Protein AF-A0A9P4TE11-F1 (afdb_monomer_lite)

Radius of gyration: 23.23 Å; chains: 1; bounding box: 51×48×77 Å

Sequence (242 aa):
MRLFRANPGGTRRDRLGRAYTAWAYYNWETLVGFSFMFAPLLSDPPEWPLPDATTEPECMYYYHLILTLFKPLLDIPTEKIPSPHQIVTDATRYLQTLVRIYYLRHGYEAMDLFIVIPLMLLASDCVDALDAANSQTPSDQLESLRSTLILVTMGLVTQRKNHYLANALFHVIRGRMRPADVALFRTAGNIDANVLNGKPDMAVAVRSHWPVSIVKKEEKEKQVLKNLVDSYAHLSIENGNS

Secondary structure (DSSP, 8-state):
-GGGS----S-HHHHHHHHHHHHHHHHHHHHHHHHTT---S--S--SSPPP-TTT----HHHHHHHHHHHGGGTTS----SS-HHHHHHHHHHHHHHHHHHHHHHH-SSS--TTTHHHHHHHHHHHHHHHHS--TTS-HHHHHHHHHHHHHHHHHHHHHTTT-HHHHHHHHHHHHHS-HHHHHHHHHHHT--HHHHHPPP--------SS------GGGGGGGSHHHHHHHHHHHTSSS---

Structure (mmCIF, N/CA/C/O backbone):
data_AF-A0A9P4TE11-F1
#
_entry.id   AF-A0A9P4TE11-F1
#
loop_
_atom_site.group_PDB
_atom_site.id
_atom_site.type_symbol
_atom_site.label_atom_id
_atom_site.label_alt_id
_atom_site.label_comp_id
_atom_site.label_asym_id
_atom_site.label_entity_id
_atom_site.label_seq_id
_atom_site.pdbx_PDB_ins_code
_atom_site.Cartn_x
_atom_site.Cartn_y
_atom_site.Cartn_z
_atom_site.occupancy
_atom_site.B_iso_or_equiv
_atom_site.auth_seq_id
_atom_site.auth_comp_id
_atom_site.auth_asym_id
_atom_site.auth_atom_id
_atom_site.pdbx_PDB_model_num
ATOM 1 N N . MET A 1 1 ? 21.797 0.970 -25.205 1.00 57.59 1 MET A N 1
ATOM 2 C CA . MET A 1 1 ? 20.659 1.908 -25.030 1.00 57.59 1 MET A CA 1
ATOM 3 C C . MET A 1 1 ? 21.156 3.149 -24.275 1.00 57.59 1 MET A C 1
ATOM 5 O O . MET A 1 1 ? 21.785 2.967 -23.244 1.00 57.59 1 MET A O 1
ATOM 9 N N . ARG A 1 2 ? 20.961 4.392 -24.761 1.00 76.06 2 ARG A N 1
ATOM 10 C CA . ARG A 1 2 ? 21.537 5.614 -24.125 1.00 76.06 2 ARG A CA 1
ATOM 11 C C . ARG A 1 2 ? 21.077 5.853 -22.677 1.00 76.06 2 ARG A C 1
ATOM 13 O O . ARG A 1 2 ? 21.789 6.508 -21.932 1.00 76.06 2 ARG A O 1
ATOM 20 N N . LEU A 1 3 ? 19.920 5.313 -22.294 1.00 81.75 3 LEU A N 1
ATOM 21 C CA . LEU A 1 3 ? 19.357 5.430 -20.947 1.00 81.75 3 LEU A CA 1
ATOM 22 C C . LEU A 1 3 ? 20.213 4.733 -19.872 1.00 81.75 3 LEU A C 1
ATOM 24 O O . LEU A 1 3 ? 20.287 5.226 -18.755 1.00 81.75 3 LEU A O 1
ATOM 28 N N . PHE A 1 4 ? 20.879 3.627 -20.218 1.00 84.38 4 PHE A N 1
ATOM 29 C CA . PHE A 1 4 ? 21.642 2.795 -19.275 1.00 84.38 4 PHE A CA 1
ATOM 30 C C . PHE A 1 4 ? 23.053 3.323 -19.015 1.00 84.38 4 PHE A C 1
ATOM 32 O O . PHE A 1 4 ? 23.704 2.864 -18.086 1.00 84.38 4 PHE A O 1
ATOM 39 N N . ARG A 1 5 ? 23.510 4.292 -19.815 1.00 84.69 5 ARG A N 1
ATOM 40 C CA . ARG A 1 5 ? 24.817 4.922 -19.642 1.00 84.69 5 ARG A CA 1
ATOM 41 C C . ARG A 1 5 ? 24.705 6.130 -18.730 1.00 84.69 5 ARG A C 1
ATOM 43 O O . ARG A 1 5 ? 23.835 6.982 -18.947 1.00 84.69 5 ARG A O 1
ATOM 50 N N . ALA A 1 6 ? 25.595 6.221 -17.749 1.00 77.88 6 ALA A N 1
ATOM 51 C CA . ALA A 1 6 ? 25.642 7.373 -16.862 1.00 77.88 6 ALA A CA 1
ATOM 52 C C . ALA A 1 6 ? 26.029 8.623 -17.667 1.00 77.88 6 ALA A C 1
ATOM 54 O O . ALA A 1 6 ? 27.016 8.631 -18.402 1.00 77.88 6 ALA A O 1
ATOM 55 N N . ASN A 1 7 ? 25.236 9.693 -17.555 1.00 77.06 7 ASN A N 1
ATOM 56 C CA . ASN A 1 7 ? 25.524 10.966 -18.217 1.00 77.06 7 ASN A CA 1
ATOM 57 C C . ASN A 1 7 ? 25.643 12.088 -17.173 1.00 77.06 7 ASN A C 1
ATOM 59 O O . ASN A 1 7 ? 24.649 12.383 -16.499 1.00 77.06 7 ASN A O 1
ATOM 63 N N . PRO A 1 8 ? 26.810 12.752 -17.060 1.00 71.19 8 PRO A N 1
ATOM 64 C CA . PRO A 1 8 ? 27.000 13.844 -16.108 1.00 71.19 8 PRO A CA 1
ATOM 65 C C . PRO A 1 8 ? 26.193 15.111 -16.453 1.00 71.19 8 PRO A C 1
ATOM 67 O O . PRO A 1 8 ? 25.971 15.949 -15.579 1.00 71.19 8 PRO A O 1
ATOM 70 N N . GLY A 1 9 ? 25.715 15.263 -17.693 1.00 77.50 9 GLY A N 1
ATOM 71 C CA . GLY A 1 9 ? 24.953 16.434 -18.136 1.00 77.50 9 GLY A CA 1
ATOM 72 C C . GLY A 1 9 ? 23.518 16.512 -17.592 1.00 77.50 9 GLY A C 1
ATOM 73 O O . GLY A 1 9 ? 22.878 15.499 -17.304 1.00 77.50 9 GLY A O 1
ATOM 74 N N . GLY A 1 10 ? 22.976 17.732 -17.509 1.00 80.06 10 GLY A N 1
ATOM 75 C CA . GLY A 1 10 ? 21.596 18.022 -17.086 1.00 80.06 10 GLY A CA 1
ATOM 76 C C . GLY A 1 10 ? 21.460 18.422 -15.615 1.00 80.06 10 GLY A C 1
ATOM 77 O O . GLY A 1 10 ? 22.437 18.437 -14.865 1.00 80.06 10 GLY A O 1
ATOM 78 N N . THR A 1 11 ? 20.245 18.773 -15.192 1.00 84.88 11 THR A N 1
ATOM 79 C CA . THR A 1 11 ? 19.975 19.143 -13.794 1.00 84.88 11 THR A CA 1
ATOM 80 C C . THR A 1 11 ? 20.025 17.916 -12.876 1.00 84.88 11 THR A C 1
ATOM 82 O O . THR A 1 11 ? 19.954 16.778 -13.345 1.00 84.88 11 THR A O 1
ATOM 85 N N . ARG A 1 12 ? 20.122 18.116 -11.548 1.00 80.56 12 ARG A N 1
ATOM 86 C CA . ARG A 1 12 ? 20.050 17.005 -10.573 1.00 80.56 12 ARG A CA 1
ATOM 87 C C . ARG A 1 12 ? 18.797 16.160 -10.808 1.00 80.56 12 ARG A C 1
ATOM 89 O O . ARG A 1 12 ? 18.904 14.949 -10.939 1.00 80.56 12 ARG A O 1
ATOM 96 N N . ARG A 1 13 ? 17.641 16.811 -10.947 1.00 77.81 13 ARG A N 1
ATOM 97 C CA . ARG A 1 13 ? 16.355 16.155 -11.201 1.00 77.81 13 ARG A CA 1
ATOM 98 C C . ARG A 1 13 ? 16.376 15.300 -12.470 1.00 77.81 13 ARG A C 1
ATOM 100 O O . ARG A 1 13 ? 15.889 14.177 -12.439 1.00 77.81 13 ARG A O 1
ATOM 107 N N . ASP A 1 14 ? 16.973 15.793 -13.554 1.00 79.38 14 ASP A N 1
ATOM 108 C CA . ASP A 1 14 ? 17.048 15.035 -14.810 1.00 79.38 14 ASP A CA 1
ATOM 109 C C . ASP A 1 14 ? 17.929 13.791 -14.685 1.00 79.38 14 ASP A C 1
ATOM 111 O O . ASP A 1 14 ? 17.618 12.745 -15.256 1.00 79.38 14 ASP A O 1
ATOM 115 N N . ARG A 1 15 ? 19.039 13.897 -13.944 1.00 81.44 15 ARG A N 1
ATOM 116 C CA . ARG A 1 15 ? 19.923 12.756 -13.679 1.00 81.44 15 ARG A CA 1
ATOM 117 C C . ARG A 1 15 ? 19.218 11.700 -12.837 1.00 81.44 15 ARG A C 1
ATOM 119 O O . ARG A 1 15 ? 19.260 10.534 -13.215 1.00 81.44 15 ARG A O 1
ATOM 126 N N . LEU A 1 16 ? 18.515 12.108 -11.779 1.00 77.50 16 LEU A N 1
ATOM 127 C CA . LEU A 1 16 ? 17.729 11.185 -10.956 1.00 77.50 16 LEU A CA 1
ATOM 128 C C . LEU A 1 16 ? 16.625 10.523 -11.770 1.00 77.50 16 LEU A C 1
ATOM 130 O O . LEU A 1 16 ? 16.541 9.301 -11.790 1.00 77.50 16 LEU A O 1
ATOM 134 N N . GLY A 1 17 ? 15.858 11.297 -12.539 1.00 75.94 17 GLY A N 1
ATOM 135 C CA . GLY A 1 17 ? 14.821 10.751 -13.412 1.00 75.94 17 GLY A CA 1
ATOM 136 C C . GLY A 1 17 ? 15.359 9.677 -14.361 1.00 75.94 17 GLY A C 1
ATOM 137 O O . GLY A 1 17 ? 14.758 8.612 -14.487 1.00 75.94 17 GLY A O 1
ATOM 138 N N . ARG A 1 18 ? 16.527 9.901 -14.980 1.00 81.81 18 ARG A N 1
ATOM 139 C CA . ARG A 1 18 ? 17.171 8.900 -15.849 1.00 81.81 18 ARG A CA 1
ATOM 140 C C . ARG A 1 18 ? 17.676 7.679 -15.086 1.00 81.81 18 ARG A C 1
ATOM 142 O O . ARG A 1 18 ? 17.431 6.570 -15.552 1.00 81.81 18 ARG A O 1
ATOM 149 N N . ALA A 1 19 ? 18.331 7.872 -13.943 1.00 81.81 19 ALA A N 1
ATOM 150 C CA . ALA A 1 19 ? 18.828 6.780 -13.109 1.00 81.81 19 ALA A CA 1
ATOM 151 C C . ALA A 1 19 ? 17.681 5.873 -12.637 1.00 81.81 19 ALA A C 1
ATOM 153 O O . ALA A 1 19 ? 17.716 4.667 -12.875 1.00 81.81 19 ALA A O 1
ATOM 154 N N . TYR A 1 20 ? 16.621 6.460 -12.071 1.00 78.50 20 TYR A N 1
ATOM 155 C CA . TYR A 1 20 ? 15.420 5.734 -11.655 1.00 78.50 20 TYR A CA 1
ATOM 156 C C . TYR A 1 20 ? 14.763 5.002 -12.821 1.00 78.50 20 TYR A C 1
ATOM 158 O O . TYR A 1 20 ? 14.416 3.835 -12.684 1.00 78.50 20 TYR A O 1
ATOM 166 N N . THR A 1 21 ? 14.634 5.647 -13.984 1.00 78.94 21 THR A N 1
ATOM 167 C CA . THR A 1 21 ? 14.027 5.008 -15.162 1.00 78.94 21 THR A CA 1
ATOM 168 C C . THR A 1 21 ? 14.872 3.832 -15.660 1.00 78.94 21 THR A C 1
ATOM 170 O O . THR A 1 21 ? 14.318 2.789 -15.998 1.00 78.94 21 THR A O 1
ATOM 173 N N . ALA A 1 22 ? 16.203 3.962 -15.684 1.00 83.62 22 ALA A N 1
ATOM 174 C CA . ALA A 1 22 ? 17.099 2.882 -16.094 1.00 83.62 22 ALA A CA 1
ATOM 175 C C . ALA A 1 22 ? 16.990 1.673 -15.151 1.00 83.62 22 ALA A C 1
ATOM 177 O O . ALA A 1 22 ? 16.809 0.546 -15.612 1.00 83.62 22 ALA A O 1
ATOM 178 N N . TRP A 1 23 ? 17.027 1.915 -13.837 1.00 83.44 23 TRP A N 1
ATOM 179 C CA . TRP A 1 23 ? 16.878 0.869 -12.825 1.00 83.44 23 TRP A CA 1
ATOM 180 C C . TRP A 1 23 ? 15.482 0.246 -12.815 1.00 83.44 23 TRP A C 1
ATOM 182 O O . TRP A 1 23 ? 15.367 -0.972 -12.712 1.00 83.44 23 TRP A O 1
ATOM 192 N N . ALA A 1 24 ? 14.419 1.036 -12.962 1.00 76.88 24 ALA A N 1
ATOM 193 C CA . ALA A 1 24 ? 13.055 0.522 -13.053 1.00 76.88 24 ALA A CA 1
ATOM 194 C C . ALA A 1 24 ? 12.879 -0.382 -14.279 1.00 76.88 24 ALA A C 1
ATOM 196 O O . ALA A 1 24 ? 12.327 -1.472 -14.161 1.00 76.88 24 ALA A O 1
ATOM 197 N N . TYR A 1 25 ? 13.402 0.032 -15.437 1.00 77.56 25 TYR A N 1
ATOM 198 C CA . TYR A 1 25 ? 13.321 -0.754 -16.665 1.00 77.56 25 TYR A CA 1
ATOM 199 C C . TYR A 1 25 ? 14.121 -2.061 -16.568 1.00 77.56 25 TYR A C 1
ATOM 201 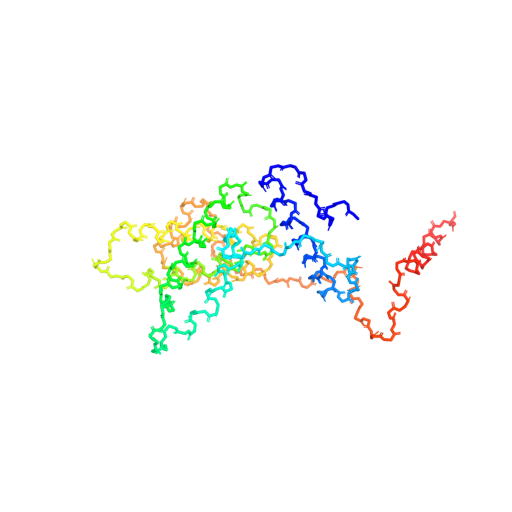O O . TYR A 1 25 ? 13.607 -3.113 -16.937 1.00 77.56 25 TYR A O 1
ATOM 209 N N . TYR A 1 26 ? 15.338 -2.021 -16.009 1.00 82.94 26 TYR A N 1
ATOM 210 C CA . TYR A 1 26 ? 16.148 -3.221 -15.764 1.00 82.94 26 TYR A CA 1
ATOM 211 C C . TYR A 1 26 ? 15.462 -4.209 -14.808 1.00 82.94 26 TYR A C 1
ATOM 213 O O . TYR A 1 26 ? 15.386 -5.404 -15.094 1.00 82.94 26 TYR A O 1
ATOM 221 N N . ASN A 1 27 ? 14.905 -3.711 -13.697 1.00 80.00 27 ASN A N 1
ATOM 222 C CA . ASN A 1 27 ? 14.175 -4.538 -12.733 1.00 80.00 27 ASN A CA 1
ATOM 223 C C . ASN A 1 27 ? 12.900 -5.136 -13.335 1.00 80.00 27 ASN A C 1
ATOM 225 O O . ASN A 1 27 ? 12.615 -6.310 -13.113 1.00 80.00 27 ASN A O 1
ATOM 229 N N . TRP A 1 28 ? 12.143 -4.350 -14.106 1.00 77.75 28 TRP A N 1
ATOM 230 C CA . TRP A 1 28 ? 10.950 -4.834 -14.795 1.00 77.75 28 TRP A CA 1
ATOM 231 C C . TRP A 1 28 ? 11.287 -5.958 -15.771 1.00 77.75 28 TRP A C 1
ATOM 233 O O . TRP A 1 28 ? 10.658 -7.010 -15.741 1.00 77.75 28 TRP A O 1
ATOM 243 N N . GLU A 1 29 ? 12.310 -5.766 -16.599 1.00 80.06 29 GLU A N 1
ATOM 244 C CA . GLU A 1 29 ? 12.747 -6.766 -17.569 1.00 80.06 29 GLU A CA 1
ATOM 245 C C . GLU A 1 29 ? 13.217 -8.050 -16.872 1.00 80.06 29 GLU A C 1
ATOM 247 O O . GLU A 1 29 ? 12.765 -9.137 -17.223 1.00 80.06 29 GLU A O 1
ATOM 252 N N . THR A 1 30 ? 13.993 -7.919 -15.793 1.00 77.62 30 THR A N 1
ATOM 253 C CA . THR A 1 30 ? 14.415 -9.054 -14.959 1.00 77.62 30 THR A CA 1
ATOM 254 C C . THR A 1 30 ? 13.216 -9.799 -14.360 1.00 77.62 30 THR A C 1
ATOM 256 O O . THR A 1 30 ? 13.172 -11.029 -14.393 1.00 77.62 30 THR A O 1
ATOM 259 N N . LEU A 1 31 ? 12.223 -9.075 -13.831 1.00 74.00 31 LEU A N 1
ATOM 260 C CA . LEU A 1 31 ? 11.011 -9.655 -13.246 1.00 74.00 31 LEU A CA 1
ATOM 261 C C . LEU A 1 31 ? 10.178 -10.400 -14.293 1.00 74.00 31 LEU A C 1
ATOM 263 O O . LEU A 1 31 ? 9.680 -11.492 -14.017 1.00 74.00 31 LEU A O 1
ATOM 267 N N . VAL A 1 32 ? 10.025 -9.827 -15.486 1.00 72.75 32 VAL A N 1
ATOM 268 C CA . VAL A 1 32 ? 9.301 -10.450 -16.598 1.00 72.75 32 VAL A CA 1
ATOM 269 C C . VAL A 1 32 ? 10.062 -11.690 -17.083 1.00 72.75 32 VAL A C 1
ATOM 271 O O . VAL A 1 32 ? 9.455 -12.755 -17.187 1.00 72.75 32 VAL A O 1
ATOM 274 N N . GLY A 1 33 ? 11.382 -11.602 -17.277 1.00 75.06 33 GLY A N 1
ATOM 275 C CA . GLY A 1 33 ? 12.233 -12.741 -17.632 1.00 75.06 33 GLY A CA 1
ATOM 276 C C . GLY A 1 33 ? 12.132 -13.884 -16.622 1.00 75.06 33 GLY A C 1
ATOM 277 O O . GLY A 1 33 ? 11.906 -15.031 -17.004 1.00 75.06 33 GLY A O 1
ATOM 278 N N . PHE A 1 34 ? 12.183 -13.573 -15.324 1.00 71.44 34 PHE A N 1
ATOM 279 C CA . PHE A 1 34 ? 11.955 -14.548 -14.255 1.00 71.44 34 PHE A CA 1
ATOM 280 C C . PHE A 1 34 ? 10.549 -15.162 -14.319 1.00 71.44 34 PHE A C 1
ATOM 282 O O . PHE A 1 34 ? 10.409 -16.382 -14.328 1.00 71.44 34 PHE A O 1
ATOM 289 N N . SER A 1 35 ? 9.507 -14.330 -14.397 1.00 64.88 35 SER A N 1
ATOM 290 C CA . SER A 1 35 ? 8.108 -14.777 -14.316 1.00 64.88 35 SER A CA 1
ATOM 291 C C . SER A 1 35 ? 7.692 -15.648 -15.501 1.00 64.88 35 SER A C 1
ATOM 293 O O . SER A 1 35 ? 6.903 -16.577 -15.343 1.00 64.88 35 SER A O 1
ATOM 295 N N . PHE A 1 36 ? 8.230 -15.363 -16.686 1.00 73.00 36 PHE A N 1
ATOM 296 C CA . PHE A 1 36 ? 7.951 -16.104 -17.916 1.00 73.00 36 PHE A CA 1
ATOM 297 C C . PHE A 1 36 ? 9.089 -17.053 -18.315 1.00 73.00 36 PHE A C 1
ATOM 299 O O . PHE A 1 36 ? 9.057 -17.622 -19.403 1.00 73.00 36 PHE A O 1
ATOM 306 N N . MET A 1 37 ? 10.067 -17.256 -17.426 1.00 76.50 37 MET A N 1
ATOM 307 C CA . MET A 1 37 ? 11.167 -18.215 -17.564 1.00 76.50 37 MET A CA 1
ATOM 308 C C . MET A 1 37 ? 12.008 -18.046 -18.844 1.00 76.50 37 MET A C 1
ATOM 310 O O . MET A 1 37 ? 12.578 -19.017 -19.346 1.00 76.50 37 MET A O 1
ATOM 314 N N . PHE A 1 38 ? 12.140 -16.819 -19.354 1.00 76.94 38 PHE A N 1
ATOM 315 C CA . PHE A 1 38 ? 13.046 -16.495 -20.459 1.00 76.94 38 PHE A CA 1
ATOM 316 C C . PHE A 1 38 ? 14.288 -15.744 -19.961 1.00 76.94 38 PHE A C 1
ATOM 318 O O . PHE A 1 38 ? 14.308 -15.167 -18.875 1.00 76.94 38 PHE A O 1
ATOM 325 N N . ALA A 1 39 ? 15.372 -15.801 -20.736 1.00 74.44 39 ALA A N 1
ATOM 326 C CA . ALA A 1 39 ? 16.606 -15.107 -20.381 1.00 74.44 39 ALA A CA 1
ATOM 327 C C . ALA A 1 39 ? 16.408 -13.582 -20.482 1.00 74.44 39 ALA A C 1
ATOM 329 O O . ALA A 1 39 ? 15.963 -13.141 -21.542 1.00 74.44 39 ALA A O 1
ATOM 330 N N . PRO A 1 40 ? 16.765 -12.793 -19.449 1.00 72.00 40 PRO A N 1
ATOM 331 C CA . PRO A 1 40 ? 16.662 -11.339 -19.495 1.00 72.00 40 PRO A CA 1
ATOM 332 C C . PRO A 1 40 ? 17.296 -10.764 -20.771 1.00 72.00 40 PRO A C 1
ATOM 334 O O . PRO A 1 40 ? 18.446 -11.065 -21.103 1.00 72.00 40 PRO A O 1
ATOM 337 N N . LEU A 1 41 ? 16.533 -9.956 -21.504 1.00 77.44 41 LEU A N 1
ATOM 338 C CA . LEU A 1 41 ? 16.967 -9.193 -22.672 1.00 77.44 41 LEU A CA 1
ATOM 339 C C . LEU A 1 41 ? 18.036 -8.160 -22.299 1.00 77.44 41 LEU A C 1
ATOM 341 O O . LEU A 1 41 ? 18.850 -7.783 -23.144 1.00 77.44 41 LEU A O 1
ATOM 345 N N . LEU A 1 42 ? 18.030 -7.689 -21.051 1.00 81.06 42 LEU A N 1
ATOM 346 C CA . LEU A 1 42 ? 19.056 -6.820 -20.498 1.00 81.06 42 LEU A CA 1
ATOM 347 C C . LEU A 1 42 ? 20.028 -7.652 -19.669 1.00 81.06 42 LEU A C 1
ATOM 349 O O . LEU A 1 42 ? 19.738 -8.058 -18.549 1.00 81.06 42 LEU A O 1
ATOM 353 N N . SER A 1 43 ? 21.202 -7.900 -20.241 1.00 78.50 43 SER A N 1
ATOM 354 C CA . SER A 1 43 ? 22.242 -8.707 -19.597 1.00 78.50 43 SER A CA 1
ATOM 355 C C . SER A 1 43 ? 23.046 -7.921 -18.562 1.00 78.50 43 SER A C 1
ATOM 357 O O . SER A 1 43 ? 23.500 -8.497 -17.578 1.00 78.50 43 SER A O 1
ATOM 359 N N . ASP A 1 44 ? 23.195 -6.614 -18.783 1.00 83.75 44 ASP A N 1
ATOM 360 C CA . ASP A 1 44 ? 24.010 -5.741 -17.946 1.00 83.75 44 ASP A CA 1
ATOM 361 C C . ASP A 1 44 ? 23.129 -4.753 -17.166 1.00 83.75 44 ASP A C 1
ATOM 363 O O . ASP A 1 44 ? 22.198 -4.167 -17.742 1.00 83.75 44 ASP A O 1
ATOM 367 N N . PRO A 1 45 ? 23.424 -4.519 -15.875 1.00 85.94 45 PRO A N 1
ATOM 368 C CA . PRO A 1 45 ? 22.746 -3.493 -15.099 1.00 85.94 45 PRO A CA 1
ATOM 369 C C . PRO A 1 45 ? 23.067 -2.085 -15.636 1.00 85.94 45 PRO A C 1
ATOM 371 O O . PRO A 1 45 ? 24.065 -1.887 -16.336 1.00 85.94 45 PRO A O 1
ATOM 374 N N . PRO A 1 46 ? 22.253 -1.067 -15.302 1.00 89.25 46 PRO A N 1
ATOM 375 C CA . PRO A 1 46 ? 22.581 0.322 -15.606 1.00 89.25 46 PRO A CA 1
ATOM 376 C C . PRO A 1 46 ? 23.938 0.750 -15.017 1.00 89.25 46 PRO A C 1
ATOM 378 O O . PRO A 1 46 ? 24.258 0.414 -13.882 1.00 89.25 46 PRO A O 1
ATOM 381 N N . GLU A 1 47 ? 24.694 1.585 -15.738 1.00 91.06 47 GLU A N 1
ATOM 382 C CA . GLU A 1 47 ? 25.932 2.223 -15.242 1.00 91.06 47 GLU A CA 1
ATOM 383 C C . GLU A 1 47 ? 25.651 3.310 -14.184 1.00 91.06 47 GLU A C 1
ATOM 385 O O . GLU A 1 47 ? 26.568 3.856 -13.570 1.00 91.06 47 GLU A O 1
ATOM 390 N N . TRP A 1 48 ? 24.380 3.673 -13.994 1.00 85.50 48 TRP A N 1
ATOM 391 C CA . TRP A 1 48 ? 23.962 4.606 -12.954 1.00 85.50 48 TRP A CA 1
ATOM 392 C C . TRP A 1 48 ? 24.140 3.974 -11.570 1.00 85.50 48 TRP A C 1
ATOM 394 O O . TRP A 1 48 ? 23.750 2.819 -11.390 1.00 85.50 48 TRP A O 1
ATOM 404 N N . PRO A 1 49 ? 24.624 4.720 -10.559 1.00 82.94 49 PRO A N 1
ATOM 405 C CA . PRO A 1 49 ? 24.586 4.227 -9.189 1.00 82.94 49 PRO A CA 1
ATOM 406 C C . PRO A 1 49 ? 23.138 3.913 -8.795 1.00 82.94 49 PRO A C 1
ATOM 408 O O . PRO A 1 49 ? 22.202 4.578 -9.253 1.00 82.94 49 PRO A O 1
ATOM 411 N N . LEU A 1 50 ? 22.955 2.882 -7.968 1.00 73.69 50 LEU A N 1
ATOM 412 C CA . LEU A 1 50 ? 21.660 2.624 -7.344 1.00 73.69 50 LEU A CA 1
ATOM 413 C C . LEU A 1 50 ? 21.230 3.880 -6.578 1.00 73.69 50 LEU A C 1
ATOM 415 O O . LEU A 1 50 ? 22.069 4.458 -5.879 1.00 73.69 50 LEU A O 1
ATOM 419 N N . PRO A 1 51 ? 19.961 4.310 -6.698 1.00 69.25 51 PRO A N 1
ATOM 420 C CA . PRO A 1 51 ? 19.452 5.389 -5.874 1.00 69.25 51 PRO A CA 1
ATOM 421 C C . PRO A 1 51 ? 19.660 5.035 -4.406 1.00 69.25 51 PRO A C 1
ATOM 423 O O . PRO A 1 51 ? 19.227 3.979 -3.936 1.00 69.25 51 PRO A O 1
ATOM 426 N N . ASP A 1 52 ? 20.380 5.894 -3.699 1.00 66.25 52 ASP A N 1
ATOM 427 C CA . ASP A 1 52 ? 20.649 5.690 -2.290 1.00 66.25 52 ASP A CA 1
ATOM 428 C C . ASP A 1 52 ? 19.394 6.059 -1.504 1.00 66.25 52 ASP A C 1
ATOM 430 O O . ASP A 1 52 ? 18.989 7.219 -1.420 1.00 66.25 52 ASP A O 1
ATOM 434 N N . ALA A 1 53 ? 18.771 5.046 -0.913 1.00 58.81 53 ALA A N 1
ATOM 435 C CA . ALA A 1 53 ? 17.529 5.214 -0.182 1.00 58.81 53 ALA A CA 1
ATOM 436 C C . ALA A 1 53 ? 17.665 6.094 1.075 1.00 58.81 53 ALA A C 1
ATOM 438 O O . ALA A 1 53 ? 16.654 6.539 1.617 1.00 58.81 53 ALA A O 1
ATOM 439 N N . THR A 1 54 ? 18.890 6.371 1.537 1.00 59.25 54 THR A N 1
ATOM 440 C CA . THR A 1 54 ? 19.139 7.298 2.651 1.00 59.25 54 THR A CA 1
ATOM 441 C C . THR A 1 54 ? 19.160 8.761 2.214 1.00 59.25 54 THR A C 1
ATOM 443 O O . THR A 1 54 ? 18.860 9.643 3.019 1.00 59.25 54 THR A O 1
ATOM 446 N N . THR A 1 55 ? 19.452 9.033 0.941 1.00 62.75 55 THR A N 1
ATOM 447 C CA . THR A 1 55 ? 19.515 10.391 0.380 1.00 62.75 55 THR A CA 1
ATOM 448 C C . THR A 1 55 ? 18.349 10.709 -0.559 1.00 62.75 55 THR A C 1
ATOM 450 O O . THR A 1 55 ? 18.058 11.885 -0.796 1.00 62.75 55 THR A O 1
ATOM 453 N N . GLU A 1 56 ? 17.648 9.686 -1.060 1.00 66.06 56 GLU A N 1
ATOM 454 C CA . GLU A 1 56 ? 16.556 9.788 -2.035 1.00 66.06 56 GLU A CA 1
ATOM 455 C C . GLU A 1 56 ? 15.395 8.840 -1.692 1.00 66.06 56 GLU A C 1
ATOM 457 O O . GLU A 1 56 ? 15.079 7.923 -2.452 1.00 66.06 56 GLU A O 1
ATOM 462 N N . PRO A 1 57 ? 14.716 9.035 -0.551 1.00 59.06 57 PRO A N 1
ATOM 463 C CA . PRO A 1 57 ? 13.734 8.081 -0.049 1.00 59.06 57 PRO A CA 1
ATOM 464 C C . PRO A 1 57 ? 12.378 8.136 -0.785 1.00 59.06 57 PRO A C 1
ATOM 466 O O . PRO A 1 57 ? 11.361 7.691 -0.269 1.00 59.06 57 PRO A O 1
ATOM 469 N N . GLU A 1 58 ? 12.314 8.660 -2.008 1.00 63.00 58 GLU A N 1
ATOM 470 C CA . GLU A 1 58 ? 11.053 8.918 -2.724 1.00 63.00 58 GLU A CA 1
ATOM 471 C C . GLU A 1 58 ? 10.397 7.652 -3.318 1.00 63.00 58 GLU A C 1
ATOM 473 O O . GLU A 1 58 ? 9.378 7.730 -4.005 1.00 63.00 58 GLU A O 1
ATOM 478 N N . CYS A 1 59 ? 10.944 6.464 -3.043 1.00 73.69 59 CYS A N 1
ATOM 479 C CA . CYS A 1 59 ? 10.404 5.199 -3.528 1.00 73.69 59 CYS A CA 1
ATOM 480 C C . CYS A 1 59 ? 9.432 4.574 -2.515 1.00 73.69 59 CYS A C 1
ATOM 482 O O . CYS A 1 59 ? 9.821 4.193 -1.413 1.00 73.69 59 CYS A O 1
ATOM 484 N N . MET A 1 60 ? 8.169 4.363 -2.903 1.00 80.69 60 MET A N 1
ATOM 485 C CA . MET A 1 60 ? 7.192 3.659 -2.053 1.00 80.69 60 MET A CA 1
ATOM 486 C C . MET A 1 60 ? 7.657 2.267 -1.629 1.00 80.69 60 MET A C 1
ATOM 488 O O . MET A 1 60 ? 7.397 1.834 -0.506 1.00 80.69 60 MET A O 1
ATOM 492 N N . TYR A 1 61 ? 8.353 1.566 -2.526 1.00 78.88 61 TYR A N 1
ATOM 493 C CA . TYR A 1 61 ? 8.809 0.209 -2.264 1.00 78.88 61 TYR A CA 1
ATOM 494 C C . TYR A 1 61 ? 9.901 0.169 -1.192 1.00 78.88 61 TYR A C 1
ATOM 496 O O . TYR A 1 61 ? 9.957 -0.776 -0.412 1.00 78.88 61 TYR A O 1
ATOM 504 N N . TYR A 1 62 ? 10.715 1.223 -1.079 1.00 83.56 62 TYR A N 1
ATOM 505 C CA . TYR A 1 62 ? 11.670 1.347 0.018 1.00 83.56 62 TYR A CA 1
ATOM 506 C C . TYR A 1 62 ? 10.954 1.324 1.371 1.00 83.56 62 TYR A C 1
ATOM 508 O O . TYR A 1 62 ? 11.269 0.496 2.221 1.00 83.56 62 TYR A O 1
ATOM 516 N N . TYR A 1 63 ? 9.930 2.158 1.555 1.00 86.06 63 TYR A N 1
ATOM 517 C CA . TYR A 1 63 ? 9.189 2.169 2.815 1.00 86.06 63 TYR A CA 1
ATOM 518 C C . TYR A 1 63 ? 8.388 0.888 3.042 1.00 86.06 63 TYR A C 1
ATOM 520 O O . TYR A 1 63 ? 8.298 0.433 4.177 1.00 86.06 63 TYR A O 1
ATOM 528 N N . HIS A 1 64 ? 7.881 0.247 1.987 1.00 85.06 64 HIS A N 1
ATOM 529 C CA . HIS A 1 64 ? 7.320 -1.100 2.100 1.00 85.06 64 HIS A CA 1
ATOM 530 C C . HIS A 1 64 ? 8.342 -2.110 2.663 1.00 85.06 64 HIS A C 1
ATOM 532 O O . HIS A 1 64 ? 8.013 -2.863 3.584 1.00 85.06 64 HIS A O 1
ATOM 538 N N . LEU A 1 65 ? 9.583 -2.102 2.164 1.00 84.19 65 LEU A N 1
ATOM 539 C CA . LEU A 1 65 ? 10.655 -2.965 2.666 1.00 84.19 65 LEU A CA 1
ATOM 540 C C . LEU A 1 65 ? 11.010 -2.636 4.117 1.00 84.19 65 LEU A C 1
ATOM 542 O O . LEU A 1 65 ? 11.091 -3.546 4.937 1.00 84.19 65 LEU A O 1
ATOM 546 N N . ILE A 1 66 ? 11.158 -1.353 4.457 1.00 87.56 66 ILE A N 1
ATOM 547 C CA . ILE A 1 66 ? 11.427 -0.920 5.835 1.00 87.56 66 ILE A CA 1
ATOM 548 C C . ILE A 1 66 ? 10.333 -1.419 6.783 1.00 87.56 66 ILE A C 1
ATOM 550 O O . ILE A 1 66 ? 10.642 -2.002 7.820 1.00 87.56 66 ILE A O 1
ATOM 554 N N . LEU A 1 67 ? 9.058 -1.274 6.417 1.00 88.94 67 LEU A N 1
ATOM 555 C CA . LEU A 1 67 ? 7.951 -1.783 7.229 1.00 88.94 67 LEU A CA 1
ATOM 556 C C . LEU A 1 67 ? 8.007 -3.306 7.374 1.00 88.94 67 LEU A C 1
ATOM 558 O O . LEU A 1 67 ? 7.827 -3.815 8.474 1.00 88.94 67 LEU A O 1
ATOM 562 N N . THR A 1 68 ? 8.303 -4.030 6.296 1.00 85.88 68 THR A N 1
ATOM 563 C CA . THR A 1 68 ? 8.409 -5.498 6.318 1.00 85.88 68 THR A CA 1
ATOM 564 C C . THR A 1 68 ? 9.550 -5.979 7.219 1.00 85.88 68 THR A C 1
ATOM 566 O O . THR A 1 68 ? 9.399 -6.974 7.922 1.00 85.88 68 THR A O 1
ATOM 569 N N . LEU A 1 69 ? 10.676 -5.260 7.236 1.00 87.31 69 LEU A N 1
ATOM 570 C CA . LEU A 1 69 ? 11.846 -5.600 8.047 1.00 87.31 69 LEU A CA 1
ATOM 571 C C . LEU A 1 69 ? 11.668 -5.245 9.528 1.00 87.31 69 LEU A C 1
ATOM 573 O O . LEU A 1 69 ? 12.091 -6.014 10.386 1.00 87.31 69 LEU A O 1
ATOM 577 N N . PHE A 1 70 ? 11.064 -4.092 9.834 1.00 90.31 70 PHE A N 1
ATOM 578 C CA . PHE A 1 70 ? 11.036 -3.557 11.199 1.00 90.31 70 PHE A CA 1
ATOM 579 C C . PHE A 1 70 ? 9.731 -3.810 11.962 1.00 90.31 70 PHE A C 1
ATOM 581 O O . PHE A 1 70 ? 9.787 -3.872 13.189 1.00 90.31 70 PHE A O 1
ATOM 588 N N . LYS A 1 71 ? 8.578 -4.021 11.301 1.00 89.56 71 LYS A N 1
ATOM 589 C CA . LYS A 1 71 ? 7.327 -4.391 12.003 1.00 89.56 71 LYS A CA 1
ATOM 590 C C . LYS A 1 71 ? 7.480 -5.652 12.877 1.00 89.56 71 LYS A C 1
ATOM 592 O O . LYS A 1 71 ? 7.016 -5.615 14.011 1.00 89.56 71 LYS A O 1
ATOM 597 N N . PRO A 1 72 ? 8.161 -6.733 12.440 1.00 92.25 72 PRO A N 1
ATOM 598 C CA . PRO A 1 72 ? 8.365 -7.918 13.283 1.00 92.25 72 PRO A CA 1
ATOM 599 C C . PRO A 1 72 ? 9.245 -7.675 14.517 1.00 92.25 72 PRO A C 1
ATOM 601 O O . PRO A 1 72 ? 9.289 -8.511 15.413 1.00 92.25 72 PRO A O 1
ATOM 604 N N . LEU A 1 73 ? 9.978 -6.560 14.554 1.00 91.62 73 LEU A N 1
ATOM 605 C CA . LEU A 1 73 ? 10.926 -6.235 15.617 1.00 91.62 73 LEU A CA 1
ATOM 606 C C . LEU A 1 73 ? 10.325 -5.299 16.676 1.00 91.62 73 LEU A C 1
ATOM 608 O O . LEU A 1 73 ? 11.054 -4.868 17.567 1.00 91.62 73 LEU A O 1
ATOM 612 N N . LEU A 1 74 ? 9.034 -4.951 16.582 1.00 91.00 74 LEU A N 1
ATOM 613 C CA . LEU A 1 74 ? 8.394 -4.004 17.503 1.00 91.00 74 LEU A CA 1
ATOM 614 C C . LEU A 1 74 ? 8.418 -4.502 18.953 1.00 91.00 74 LEU A C 1
ATOM 616 O O . LEU A 1 74 ? 8.737 -3.728 19.849 1.00 91.00 74 LEU A O 1
ATOM 620 N N . ASP A 1 75 ? 8.191 -5.795 19.176 1.00 90.00 75 ASP A N 1
ATOM 621 C CA . ASP A 1 75 ? 8.153 -6.375 20.526 1.00 90.00 75 ASP A CA 1
ATOM 622 C C . ASP A 1 75 ? 9.545 -6.693 21.099 1.00 90.00 75 ASP A C 1
ATOM 624 O O . ASP A 1 75 ? 9.665 -7.171 22.228 1.00 90.00 75 ASP A O 1
ATOM 628 N N . ILE A 1 76 ? 10.615 -6.451 20.335 1.00 89.50 76 ILE A N 1
ATOM 629 C CA . ILE A 1 76 ? 11.980 -6.784 20.744 1.00 89.50 76 ILE A CA 1
ATOM 630 C C . ILE A 1 76 ? 12.581 -5.604 21.521 1.00 89.50 76 ILE A C 1
ATOM 632 O O . ILE A 1 76 ? 12.755 -4.521 20.951 1.00 89.50 76 ILE A O 1
ATOM 636 N N . PRO A 1 77 ? 12.976 -5.797 22.797 1.00 86.44 77 PRO A N 1
ATOM 637 C CA . PRO A 1 77 ? 13.655 -4.760 23.562 1.00 86.44 77 PRO A CA 1
ATOM 638 C C . PRO A 1 77 ? 14.966 -4.366 22.881 1.00 86.44 77 PRO A C 1
ATOM 640 O O . PRO A 1 77 ? 15.810 -5.212 22.579 1.00 86.44 77 PRO A O 1
ATOM 643 N N . THR A 1 78 ? 15.153 -3.073 22.632 1.00 86.50 78 THR A N 1
ATOM 644 C CA . THR A 1 78 ? 16.388 -2.563 22.041 1.00 86.50 78 THR A CA 1
ATOM 645 C C . THR A 1 78 ? 16.717 -1.172 22.551 1.00 86.50 78 THR A C 1
ATOM 647 O O . THR A 1 78 ? 15.838 -0.338 22.744 1.00 86.50 78 THR A O 1
ATOM 650 N N . GLU A 1 79 ? 18.010 -0.926 22.732 1.00 88.38 79 GLU A N 1
ATOM 651 C CA . GLU A 1 79 ? 18.565 0.382 23.094 1.00 88.38 79 GLU A CA 1
ATOM 652 C C . GLU A 1 79 ? 19.030 1.170 21.855 1.00 88.38 79 GLU A C 1
ATOM 654 O O . GLU A 1 79 ? 19.531 2.287 21.969 1.00 88.38 79 GLU A O 1
ATOM 659 N N . LYS A 1 80 ? 18.889 0.597 20.647 1.00 85.50 80 LYS A N 1
ATOM 660 C CA . LYS A 1 80 ? 19.310 1.250 19.402 1.00 85.50 80 LYS A CA 1
ATOM 661 C C . LYS A 1 80 ? 18.391 2.423 19.052 1.00 85.50 80 LYS A C 1
ATOM 663 O O . LYS A 1 80 ? 17.169 2.302 19.105 1.00 85.50 80 LYS A O 1
ATOM 668 N N . ILE A 1 81 ? 19.005 3.533 18.634 1.00 83.00 81 ILE A N 1
ATOM 669 C CA . ILE A 1 81 ? 18.328 4.743 18.153 1.00 83.00 81 ILE A CA 1
ATOM 670 C C . ILE A 1 81 ? 18.633 4.916 16.651 1.00 83.00 81 ILE A C 1
ATOM 672 O O . ILE A 1 81 ? 19.807 4.844 16.276 1.00 83.00 81 ILE A O 1
ATOM 676 N N . PRO A 1 82 ? 17.625 5.173 15.794 1.00 86.06 82 PRO A N 1
ATOM 677 C CA . PRO A 1 82 ? 16.196 5.232 16.117 1.00 86.06 82 PRO A CA 1
ATOM 678 C C . PRO A 1 82 ? 15.624 3.854 16.482 1.00 86.06 82 PRO A C 1
ATOM 680 O O . PRO A 1 82 ? 16.087 2.826 15.985 1.00 86.06 82 PRO A O 1
ATOM 683 N N . SER A 1 83 ? 14.622 3.837 17.365 1.00 91.81 83 SER A N 1
ATOM 684 C CA . SER A 1 83 ? 13.979 2.585 17.780 1.00 91.81 83 SER A CA 1
ATOM 685 C C . SER A 1 83 ? 13.141 1.988 16.637 1.00 91.81 83 SER A C 1
ATOM 687 O O . SER A 1 83 ? 12.665 2.736 15.777 1.00 91.81 83 SER A O 1
ATOM 689 N N . PRO A 1 84 ? 12.883 0.664 16.616 1.00 92.19 84 PRO A N 1
ATOM 690 C CA . PRO A 1 84 ? 12.010 0.041 15.618 1.00 92.19 84 PRO A CA 1
ATOM 691 C C . PRO A 1 84 ? 10.637 0.717 15.526 1.00 92.19 84 PRO A C 1
ATOM 693 O O . PRO A 1 84 ? 10.134 0.945 14.430 1.00 92.19 84 PRO A O 1
ATOM 696 N N . HIS A 1 85 ? 10.080 1.133 16.667 1.00 91.38 85 HIS A N 1
ATOM 697 C CA . HIS A 1 85 ? 8.835 1.897 16.733 1.00 91.38 85 HIS A CA 1
ATOM 698 C C . HIS A 1 85 ? 8.921 3.233 15.984 1.00 91.38 85 HIS A C 1
ATOM 700 O O . HIS A 1 85 ? 8.014 3.568 15.221 1.00 91.38 85 HIS A O 1
ATOM 706 N N . GLN A 1 86 ? 10.007 3.988 16.171 1.00 90.56 86 GLN A N 1
ATOM 707 C CA . GLN A 1 86 ? 10.228 5.252 15.463 1.00 90.56 86 GLN A CA 1
ATOM 708 C C . GLN A 1 86 ? 10.386 5.017 13.958 1.00 90.56 86 GLN A C 1
ATOM 710 O O . GLN A 1 86 ? 9.702 5.663 13.169 1.00 90.56 86 GLN A O 1
ATOM 715 N N . ILE A 1 87 ? 11.201 4.034 13.565 1.00 90.50 87 ILE A N 1
ATOM 716 C CA . ILE A 1 87 ? 11.430 3.679 12.156 1.00 90.50 87 ILE A CA 1
ATOM 717 C C . ILE A 1 87 ? 10.115 3.305 11.463 1.00 90.50 87 ILE A C 1
ATOM 719 O O . ILE A 1 87 ? 9.822 3.813 10.382 1.00 90.50 87 ILE A O 1
ATOM 723 N N . VAL A 1 88 ? 9.301 2.445 12.085 1.00 91.81 88 VAL A N 1
ATOM 724 C CA . VAL A 1 88 ? 8.000 2.027 11.540 1.00 91.81 88 VAL A CA 1
ATOM 725 C C . VAL A 1 88 ? 7.033 3.207 11.462 1.00 91.81 88 VAL A C 1
ATOM 727 O O . VAL A 1 88 ? 6.344 3.360 10.452 1.00 91.81 88 VAL A O 1
ATOM 730 N N . THR A 1 89 ? 7.001 4.065 12.483 1.00 91.69 89 THR A N 1
ATOM 731 C CA . THR A 1 89 ? 6.142 5.260 12.506 1.00 91.69 89 THR A CA 1
ATOM 732 C C . THR A 1 89 ? 6.487 6.213 11.363 1.00 91.69 89 THR A C 1
ATOM 734 O O . THR A 1 89 ? 5.602 6.631 10.609 1.00 91.69 89 THR A O 1
ATOM 737 N N . ASP A 1 90 ? 7.771 6.514 11.186 1.00 90.94 90 ASP A N 1
ATOM 738 C CA . ASP A 1 90 ? 8.246 7.412 10.137 1.00 90.94 90 ASP A CA 1
ATOM 739 C C . ASP A 1 90 ? 8.025 6.806 8.749 1.00 90.94 90 ASP A C 1
ATOM 741 O O . ASP A 1 90 ? 7.455 7.457 7.872 1.00 90.94 90 ASP A O 1
ATOM 745 N N . ALA A 1 91 ? 8.384 5.534 8.552 1.00 90.50 91 ALA A N 1
ATOM 746 C CA . ALA A 1 91 ? 8.178 4.837 7.285 1.00 90.50 91 ALA A CA 1
ATOM 747 C C . ALA A 1 91 ? 6.697 4.790 6.883 1.00 90.50 91 ALA A C 1
ATOM 749 O O . ALA A 1 91 ? 6.365 5.024 5.720 1.00 90.50 91 ALA A O 1
ATOM 750 N N . THR A 1 92 ? 5.798 4.558 7.843 1.00 91.88 92 THR A N 1
ATOM 751 C CA . THR A 1 92 ? 4.346 4.578 7.607 1.00 91.88 92 THR A CA 1
ATOM 752 C C . THR A 1 92 ? 3.887 5.965 7.167 1.00 91.88 92 THR A C 1
ATOM 754 O O . THR A 1 92 ? 3.158 6.092 6.180 1.00 91.88 92 THR A O 1
ATOM 757 N N . ARG A 1 93 ? 4.347 7.025 7.845 1.00 90.75 93 ARG A N 1
ATOM 758 C CA . ARG A 1 93 ? 4.012 8.416 7.502 1.00 90.75 93 ARG A CA 1
ATOM 759 C C . ARG A 1 93 ? 4.473 8.779 6.091 1.00 90.75 93 ARG A C 1
ATOM 761 O O . ARG A 1 93 ? 3.709 9.368 5.320 1.00 90.75 93 ARG A O 1
ATOM 768 N N . TYR A 1 94 ? 5.703 8.421 5.734 1.00 90.25 94 TYR A N 1
ATOM 769 C CA . TYR A 1 94 ? 6.227 8.687 4.399 1.00 90.25 94 TYR A CA 1
ATOM 770 C C . TYR A 1 94 ? 5.492 7.885 3.325 1.00 90.25 94 TYR A C 1
ATOM 772 O O . TYR A 1 94 ? 5.108 8.459 2.307 1.00 90.25 94 TYR A O 1
ATOM 780 N N . LEU A 1 95 ? 5.193 6.605 3.569 1.00 91.56 95 LEU A N 1
ATOM 781 C CA . LEU A 1 95 ? 4.428 5.785 2.631 1.00 91.56 95 LEU A CA 1
ATOM 782 C C . LEU A 1 95 ? 3.024 6.359 2.385 1.00 91.56 95 LEU A C 1
ATOM 784 O O . LEU A 1 95 ? 2.606 6.489 1.236 1.00 91.56 95 LEU A O 1
ATOM 788 N N . GLN A 1 96 ? 2.323 6.781 3.441 1.00 93.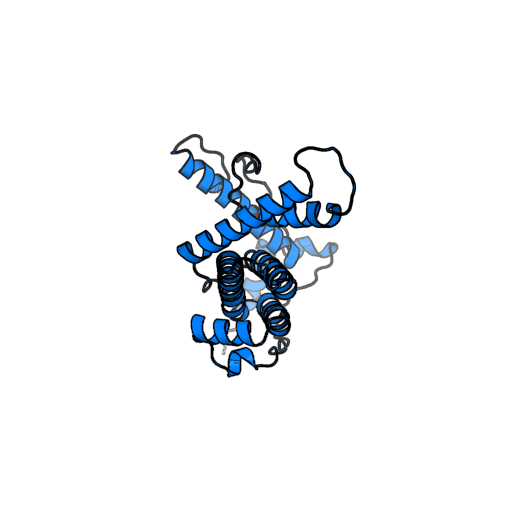12 96 GLN A N 1
ATOM 789 C CA . GLN A 1 96 ? 1.023 7.453 3.326 1.00 93.12 96 GLN A CA 1
ATOM 790 C C . GLN A 1 96 ? 1.093 8.745 2.504 1.00 93.12 96 GLN A C 1
ATOM 792 O O . GLN A 1 96 ? 0.162 9.060 1.757 1.00 93.12 96 GLN A O 1
ATOM 797 N N . THR A 1 97 ? 2.180 9.501 2.652 1.00 91.62 97 THR A N 1
ATOM 798 C CA . THR A 1 97 ? 2.408 10.746 1.912 1.00 91.62 97 THR A CA 1
ATOM 799 C C . THR A 1 97 ? 2.668 10.455 0.438 1.00 91.62 97 THR A C 1
ATOM 801 O O . THR A 1 97 ? 2.036 11.054 -0.433 1.00 91.62 97 THR A O 1
ATOM 804 N N . LEU A 1 98 ? 3.534 9.485 0.143 1.00 89.94 98 LEU A N 1
ATOM 805 C CA . LEU A 1 98 ? 3.854 9.081 -1.222 1.00 89.94 98 LEU A CA 1
ATOM 806 C C . LEU A 1 98 ? 2.628 8.539 -1.958 1.00 89.94 98 LEU A C 1
ATOM 808 O O . LEU A 1 98 ? 2.401 8.931 -3.099 1.00 89.94 98 LEU A O 1
ATOM 812 N N . VAL A 1 99 ? 1.801 7.706 -1.318 1.00 92.50 99 VAL A N 1
ATOM 813 C CA . VAL A 1 99 ? 0.563 7.183 -1.927 1.00 92.50 99 VAL A CA 1
ATOM 814 C C . VAL A 1 99 ? -0.403 8.311 -2.301 1.00 92.50 99 VAL A C 1
ATOM 816 O O . VAL A 1 99 ? -0.978 8.298 -3.388 1.00 92.50 99 VAL A O 1
ATOM 819 N N . ARG A 1 100 ? -0.535 9.339 -1.455 1.00 92.62 100 ARG A N 1
ATOM 820 C CA . ARG A 1 100 ? -1.341 10.531 -1.771 1.00 92.62 100 ARG A CA 1
ATOM 821 C C . ARG A 1 100 ? -0.779 11.315 -2.952 1.00 92.62 100 ARG A C 1
ATOM 823 O O . ARG A 1 100 ? -1.530 11.683 -3.851 1.00 92.62 100 ARG A O 1
ATOM 830 N N . ILE A 1 101 ? 0.533 11.550 -2.972 1.00 90.06 101 ILE A N 1
ATOM 831 C CA . ILE A 1 101 ? 1.202 12.242 -4.084 1.00 90.06 101 ILE A CA 1
ATOM 832 C C . ILE A 1 101 ? 1.032 11.453 -5.384 1.00 90.06 101 ILE A C 1
ATOM 834 O O . ILE A 1 101 ? 0.754 12.041 -6.428 1.00 90.06 101 ILE A O 1
ATOM 838 N N . TYR A 1 102 ? 1.170 10.132 -5.322 1.00 89.75 102 TYR A N 1
ATOM 839 C CA . TYR A 1 102 ? 0.990 9.255 -6.468 1.00 89.75 102 TYR A CA 1
ATOM 840 C C . TYR A 1 102 ? -0.422 9.341 -7.018 1.00 89.75 102 TYR A C 1
ATOM 842 O O . TYR A 1 102 ? -0.579 9.588 -8.209 1.00 89.75 102 TYR A O 1
ATOM 850 N N . TYR A 1 103 ? -1.440 9.241 -6.161 1.00 91.94 103 TYR A N 1
ATOM 851 C CA . TYR A 1 103 ? -2.822 9.410 -6.593 1.00 91.94 103 TYR A CA 1
ATOM 852 C C . TYR A 1 103 ? -3.042 10.763 -7.283 1.00 91.94 103 TYR A C 1
ATOM 854 O O . TYR A 1 103 ? -3.622 10.810 -8.363 1.00 91.94 103 TYR A O 1
ATOM 862 N N . LEU A 1 104 ? -2.520 11.855 -6.715 1.00 90.06 104 LEU A N 1
ATOM 863 C CA . LEU A 1 104 ? -2.652 13.192 -7.304 1.00 90.06 104 LEU A CA 1
ATOM 864 C C . LEU A 1 104 ? -1.965 13.333 -8.672 1.00 90.06 104 LEU A C 1
ATOM 866 O O . LEU A 1 104 ? -2.386 14.161 -9.476 1.00 90.06 104 LEU A O 1
ATOM 870 N N . ARG A 1 105 ? -0.898 12.571 -8.939 1.00 85.88 105 ARG A N 1
ATOM 871 C CA . ARG A 1 105 ? -0.124 12.665 -10.191 1.00 85.88 105 ARG A CA 1
ATOM 872 C C . ARG A 1 105 ? -0.542 11.658 -11.255 1.00 85.88 105 ARG A C 1
ATOM 874 O O . ARG A 1 105 ? -0.480 11.980 -12.436 1.00 85.88 105 ARG A O 1
ATOM 881 N N . HIS A 1 106 ? -0.910 10.452 -10.843 1.00 84.88 106 HIS A N 1
ATOM 882 C CA . HIS A 1 106 ? -1.101 9.301 -11.725 1.00 84.88 106 HIS A CA 1
ATOM 883 C C . HIS A 1 106 ? -2.532 8.757 -11.690 1.00 84.88 106 HIS A C 1
ATOM 885 O O . HIS A 1 106 ? -2.932 8.034 -12.602 1.00 84.88 106 HIS A O 1
ATOM 891 N N . GLY A 1 107 ? -3.312 9.097 -10.660 1.00 90.44 107 GLY A N 1
ATOM 892 C CA . GLY A 1 107 ? -4.560 8.403 -10.363 1.00 90.44 107 GLY A CA 1
ATOM 893 C C . GLY A 1 107 ? -4.325 6.905 -10.140 1.00 90.44 107 GLY A C 1
ATOM 894 O O . GLY A 1 107 ? -3.221 6.473 -9.813 1.00 90.44 107 GLY A O 1
ATOM 895 N N . TYR A 1 108 ? -5.372 6.103 -10.334 1.00 91.81 108 TYR A N 1
ATOM 896 C CA . TYR A 1 108 ? -5.293 4.640 -10.226 1.00 91.81 108 TYR A CA 1
ATOM 897 C C . TYR A 1 108 ? -5.799 3.898 -11.468 1.00 91.81 108 TYR A C 1
ATOM 899 O O . TYR A 1 108 ? -5.915 2.679 -11.424 1.00 91.81 108 TYR A O 1
ATOM 907 N N . GLU A 1 109 ? -6.118 4.599 -12.559 1.00 87.44 109 GLU A N 1
ATOM 908 C CA . GLU A 1 109 ? -6.731 3.983 -13.747 1.00 87.44 109 GLU A CA 1
ATOM 909 C C . GLU A 1 109 ? -5.751 3.097 -14.532 1.00 87.44 109 GLU A C 1
ATOM 911 O O . GLU A 1 109 ? -6.130 2.042 -15.044 1.00 87.44 109 GLU A O 1
ATOM 916 N N . ALA A 1 110 ? -4.479 3.497 -14.603 1.00 83.38 110 ALA A N 1
ATOM 917 C CA . ALA A 1 110 ? -3.440 2.705 -15.251 1.00 83.38 110 ALA A CA 1
ATOM 918 C C . ALA A 1 110 ? -3.022 1.526 -14.365 1.00 83.38 110 ALA A C 1
ATOM 920 O O . ALA A 1 110 ? -2.851 1.686 -13.158 1.00 83.38 110 ALA A O 1
ATOM 921 N N . MET A 1 111 ? -2.830 0.349 -14.964 1.00 81.38 111 MET A N 1
ATOM 922 C CA . MET A 1 111 ? -2.317 -0.821 -14.253 1.00 81.38 111 MET A CA 1
ATOM 923 C C . MET A 1 111 ? -0.931 -0.533 -13.666 1.00 81.38 111 MET A C 1
ATOM 925 O O . MET A 1 111 ? -0.017 -0.160 -14.398 1.00 81.38 111 MET A O 1
ATOM 929 N N . ASP A 1 112 ? -0.772 -0.777 -12.367 1.00 82.19 112 ASP A N 1
ATOM 930 C CA . ASP A 1 112 ? 0.520 -0.732 -11.684 1.00 82.19 112 ASP A CA 1
ATOM 931 C C . ASP A 1 112 ? 0.633 -1.948 -10.752 1.00 82.19 112 ASP A C 1
ATOM 933 O O . ASP A 1 112 ? -0.137 -2.111 -9.806 1.00 82.19 112 ASP A O 1
ATOM 937 N N . LEU A 1 113 ? 1.589 -2.837 -11.038 1.00 75.12 113 LEU A N 1
ATOM 938 C CA . LEU A 1 113 ? 1.819 -4.037 -10.227 1.00 75.12 113 LEU A CA 1
ATOM 939 C C . LEU A 1 113 ? 2.410 -3.718 -8.848 1.00 75.12 113 LEU A C 1
ATOM 941 O O . LEU A 1 113 ? 2.203 -4.478 -7.903 1.00 75.12 113 LEU A O 1
ATOM 945 N N . PHE A 1 114 ? 3.136 -2.610 -8.716 1.00 80.06 114 PHE A N 1
ATOM 946 C CA . PHE A 1 114 ?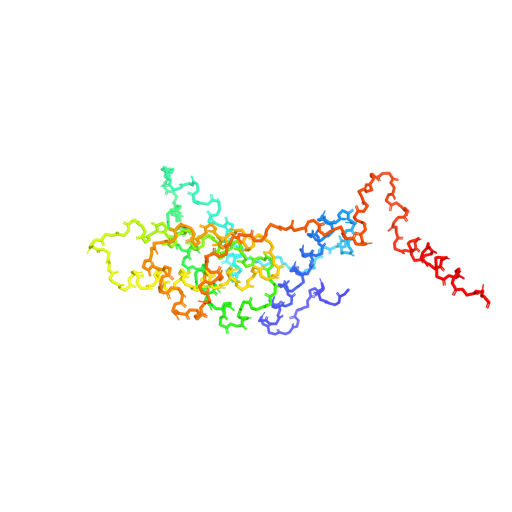 3.871 -2.265 -7.505 1.00 80.06 114 PHE A CA 1
ATOM 947 C C . PHE A 1 114 ? 3.053 -1.424 -6.530 1.00 80.06 114 PHE A C 1
ATOM 949 O O . PHE A 1 114 ? 3.383 -1.417 -5.346 1.00 80.06 114 PHE A O 1
ATOM 956 N N . ILE A 1 115 ? 1.977 -0.763 -6.974 1.00 87.62 115 ILE A N 1
ATOM 957 C CA . ILE A 1 115 ? 1.130 0.049 -6.086 1.00 87.62 115 ILE A CA 1
ATOM 958 C C . ILE A 1 115 ? 0.241 -0.811 -5.176 1.00 87.62 115 ILE A C 1
ATOM 960 O O . ILE A 1 115 ? -0.043 -0.427 -4.045 1.00 87.62 115 ILE A O 1
ATOM 964 N N . VAL A 1 116 ? -0.168 -2.002 -5.626 1.00 89.31 116 VAL A N 1
ATOM 965 C CA . VAL A 1 116 ? -1.182 -2.828 -4.942 1.00 89.31 116 VAL A CA 1
ATOM 966 C C . VAL A 1 116 ? -0.753 -3.234 -3.527 1.00 89.31 116 VAL A C 1
ATOM 968 O O . VAL A 1 116 ? -1.563 -3.169 -2.600 1.00 89.31 116 VAL A O 1
ATOM 971 N N . ILE A 1 117 ? 0.515 -3.612 -3.338 1.00 88.94 117 ILE A N 1
ATOM 972 C CA . ILE A 1 117 ? 1.042 -4.023 -2.028 1.00 88.94 117 ILE A CA 1
ATOM 973 C C . ILE A 1 117 ? 1.067 -2.854 -1.020 1.00 88.94 117 ILE A C 1
ATOM 975 O O . ILE A 1 117 ? 0.493 -3.011 0.061 1.00 88.94 117 ILE A O 1
ATOM 979 N N . PRO A 1 118 ? 1.636 -1.672 -1.341 1.00 91.00 118 PRO A N 1
ATOM 980 C CA . PRO A 1 118 ? 1.500 -0.465 -0.527 1.00 91.00 118 PRO A CA 1
ATOM 981 C C . PRO A 1 118 ? 0.057 -0.118 -0.146 1.00 91.00 118 PRO A C 1
ATOM 983 O O . PRO A 1 118 ? -0.205 0.178 1.021 1.00 91.00 118 PRO A O 1
ATOM 986 N N . LEU A 1 119 ? -0.883 -0.175 -1.100 1.00 94.50 119 LEU A N 1
ATOM 987 C CA . LEU A 1 119 ? -2.291 0.138 -0.834 1.00 94.50 119 LEU A CA 1
ATOM 988 C C . LEU A 1 119 ? -2.901 -0.838 0.172 1.00 94.50 119 LEU A C 1
ATOM 990 O O . LEU A 1 119 ? -3.558 -0.408 1.115 1.00 94.50 119 LEU A O 1
ATOM 994 N N . MET A 1 120 ? -2.657 -2.138 0.002 1.00 93.25 120 MET A N 1
ATOM 995 C CA . MET A 1 120 ? -3.160 -3.173 0.906 1.00 93.25 120 MET A CA 1
ATOM 996 C C . MET A 1 120 ? -2.609 -3.031 2.326 1.00 93.25 120 MET A C 1
ATOM 998 O O . MET A 1 120 ? -3.370 -3.159 3.289 1.00 93.25 120 MET A O 1
ATOM 1002 N N . LEU A 1 121 ? -1.312 -2.745 2.466 1.00 92.44 121 LEU A N 1
ATOM 1003 C CA . LEU A 1 121 ? -0.688 -2.567 3.777 1.00 92.44 121 LEU A CA 1
ATOM 1004 C C . LEU A 1 121 ? -1.276 -1.370 4.515 1.00 92.44 121 LEU A C 1
ATOM 1006 O O . LEU A 1 121 ? -1.725 -1.516 5.647 1.00 92.44 121 LEU A O 1
ATOM 1010 N N . LEU A 1 122 ? -1.338 -0.211 3.855 1.00 95.12 122 LEU A N 1
ATOM 1011 C CA . LEU A 1 122 ? -1.931 0.983 4.452 1.00 95.12 122 LEU A CA 1
ATOM 1012 C C . LEU A 1 122 ? -3.418 0.789 4.760 1.00 95.12 122 LEU A C 1
ATOM 1014 O O . LEU A 1 122 ? -3.888 1.279 5.783 1.00 95.12 122 LEU A O 1
ATOM 1018 N N . ALA A 1 123 ? -4.157 0.075 3.906 1.00 96.19 123 ALA A N 1
ATOM 1019 C CA . ALA A 1 123 ? -5.562 -0.234 4.150 1.00 96.19 123 ALA A CA 1
ATOM 1020 C C . ALA A 1 123 ? -5.733 -1.082 5.411 1.00 96.19 123 ALA A C 1
ATOM 1022 O O . ALA A 1 123 ? -6.568 -0.761 6.251 1.00 96.19 123 ALA A O 1
ATOM 1023 N N . SER A 1 124 ? -4.915 -2.128 5.553 1.00 95.06 124 SER A N 1
ATOM 1024 C CA . SER A 1 124 ? -4.924 -3.005 6.726 1.00 95.06 124 SER A CA 1
ATOM 1025 C C . SER A 1 124 ? -4.600 -2.225 7.995 1.00 95.06 124 SER A C 1
ATOM 1027 O O . SER A 1 124 ? -5.385 -2.266 8.935 1.00 95.06 124 SER A O 1
ATOM 1029 N N . ASP A 1 125 ? -3.523 -1.434 7.977 1.00 93.81 125 ASP A N 1
ATOM 1030 C CA . ASP A 1 125 ? -3.118 -0.610 9.120 1.00 93.81 125 ASP A CA 1
ATOM 1031 C C . ASP A 1 125 ? -4.216 0.398 9.509 1.00 93.81 125 ASP A C 1
ATOM 1033 O O . ASP A 1 125 ? -4.464 0.621 10.692 1.00 93.81 125 ASP A O 1
ATOM 1037 N N . CYS A 1 126 ? -4.912 0.994 8.531 1.00 96.44 126 CYS A N 1
ATOM 1038 C CA . CYS A 1 126 ? -6.025 1.903 8.811 1.00 96.44 126 CYS A CA 1
ATOM 1039 C C . CYS A 1 126 ? -7.225 1.179 9.423 1.00 96.44 126 CYS A C 1
ATOM 1041 O O . CYS A 1 126 ? -7.839 1.722 10.335 1.00 96.44 126 CYS A O 1
ATOM 1043 N N . VAL A 1 127 ? -7.572 -0.014 8.929 1.00 96.94 127 VAL A N 1
ATOM 1044 C CA . VAL A 1 127 ? -8.658 -0.822 9.502 1.00 96.94 127 VAL A CA 1
ATOM 1045 C C . VAL A 1 127 ? -8.328 -1.195 10.944 1.00 96.94 127 VAL A C 1
ATOM 1047 O O . VAL A 1 127 ? -9.131 -0.920 11.828 1.00 96.94 127 VAL A O 1
ATOM 1050 N N . ASP A 1 128 ? -7.122 -1.706 11.196 1.00 95.25 128 ASP A N 1
ATOM 1051 C CA . ASP A 1 128 ? -6.687 -2.101 12.539 1.00 95.25 128 ASP A CA 1
ATOM 1052 C C . ASP A 1 128 ? -6.667 -0.909 13.509 1.00 95.25 128 ASP A C 1
ATOM 1054 O O . ASP A 1 128 ? -7.154 -1.007 14.636 1.00 95.25 128 ASP A O 1
ATOM 1058 N N . ALA A 1 129 ? -6.186 0.256 13.063 1.00 94.44 129 ALA A N 1
ATOM 1059 C CA . ALA A 1 129 ? -6.198 1.474 13.870 1.00 94.44 129 ALA A CA 1
ATOM 1060 C C . ALA A 1 129 ? -7.619 2.000 14.140 1.00 94.44 129 ALA A C 1
ATOM 1062 O O . ALA A 1 129 ? -7.893 2.512 15.224 1.00 94.44 129 ALA A O 1
ATOM 1063 N N . LEU A 1 130 ? -8.530 1.884 13.169 1.00 95.88 130 LEU A N 1
ATOM 1064 C CA . LEU A 1 130 ? -9.927 2.288 13.325 1.00 95.88 130 LEU A CA 1
ATOM 1065 C C . LEU A 1 130 ? -10.701 1.337 14.242 1.00 95.88 130 LEU A C 1
ATOM 1067 O O . LEU A 1 130 ? -11.560 1.811 14.987 1.00 95.88 130 LEU A O 1
ATOM 1071 N N . ASP A 1 131 ? -10.402 0.040 14.212 1.00 95.00 131 ASP A N 1
ATOM 1072 C CA . ASP A 1 131 ? -10.996 -0.966 15.098 1.00 95.00 131 ASP A CA 1
ATOM 1073 C C . ASP A 1 131 ? -10.487 -0.829 16.539 1.00 95.00 131 ASP A C 1
ATOM 1075 O O . ASP A 1 131 ? -11.258 -0.998 17.483 1.00 95.00 131 ASP A O 1
ATOM 1079 N N . ALA A 1 132 ? -9.218 -0.452 16.721 1.00 94.25 132 ALA A N 1
ATOM 1080 C CA . ALA A 1 132 ? -8.633 -0.170 18.033 1.00 94.25 132 ALA A CA 1
ATOM 1081 C C . ALA A 1 132 ? -9.026 1.206 18.611 1.00 94.25 132 ALA A C 1
ATOM 1083 O O . ALA A 1 132 ? -8.765 1.480 19.787 1.00 94.25 132 ALA A O 1
ATOM 1084 N N . ALA A 1 133 ? -9.623 2.088 17.804 1.00 92.75 133 ALA A N 1
ATOM 1085 C CA . ALA A 1 133 ? -9.984 3.431 18.236 1.00 92.75 133 ALA A CA 1
ATOM 1086 C C . ALA A 1 133 ? -11.075 3.426 19.317 1.00 92.75 133 ALA A C 1
ATOM 1088 O O . ALA A 1 133 ? -12.017 2.635 19.291 1.00 92.75 133 ALA A O 1
ATOM 1089 N N . ASN A 1 134 ? -10.978 4.368 20.253 1.00 91.75 134 ASN A N 1
ATOM 1090 C CA . ASN A 1 134 ? -11.898 4.500 21.379 1.00 91.75 134 ASN A CA 1
ATOM 1091 C C . ASN A 1 134 ? -12.362 5.958 21.543 1.00 91.75 134 ASN A C 1
ATOM 1093 O O . ASN A 1 134 ? -11.980 6.837 20.773 1.00 91.75 134 ASN A O 1
ATOM 1097 N N . SER A 1 135 ? -13.181 6.238 22.561 1.00 86.88 135 SER A N 1
ATOM 1098 C CA . SER A 1 135 ? -13.740 7.579 22.802 1.00 86.88 135 SER A CA 1
ATOM 1099 C C . SER A 1 135 ? -12.698 8.675 23.073 1.00 86.88 135 SER A C 1
ATOM 1101 O O . SER A 1 135 ? -13.046 9.851 23.050 1.00 86.88 135 SER A O 1
ATOM 1103 N N . GLN A 1 136 ? -11.444 8.314 23.362 1.00 89.88 136 GLN A N 1
ATOM 1104 C CA . GLN A 1 136 ? -10.335 9.248 23.577 1.00 89.88 136 GLN A CA 1
ATOM 1105 C C . GLN A 1 136 ? -9.550 9.533 22.290 1.00 89.88 136 GLN A C 1
ATOM 1107 O O . GLN A 1 136 ? -8.717 10.438 22.281 1.00 89.88 136 GLN A O 1
ATOM 1112 N N . THR A 1 137 ? -9.786 8.783 21.208 1.00 90.69 137 THR A N 1
ATOM 1113 C CA . THR A 1 137 ? -9.111 9.016 19.931 1.00 90.69 137 THR A CA 1
ATOM 1114 C C . THR A 1 137 ? -9.578 10.351 19.334 1.00 90.69 137 THR A C 1
ATOM 1116 O O . THR A 1 137 ? -10.781 10.539 19.132 1.00 90.69 137 THR A O 1
ATOM 1119 N N . PRO A 1 138 ? -8.658 11.286 19.031 1.00 94.81 138 PRO A N 1
ATOM 1120 C CA . PRO A 1 138 ? -9.012 12.577 18.454 1.00 94.81 138 PRO A CA 1
ATOM 1121 C C . PRO A 1 138 ? -9.769 12.450 17.123 1.00 94.81 138 PRO A C 1
ATOM 1123 O O . PRO A 1 138 ? -9.442 11.615 16.277 1.00 94.81 138 PRO A O 1
ATOM 1126 N N . SER A 1 139 ? -10.784 13.297 16.929 1.00 92.69 139 SER A N 1
ATOM 1127 C CA . SER A 1 139 ? -11.652 13.256 15.740 1.00 92.69 139 SER A CA 1
ATOM 1128 C C . SER A 1 139 ? -10.876 13.484 14.437 1.00 92.69 139 SER A C 1
ATOM 1130 O O . SER A 1 139 ? -11.092 12.797 13.443 1.00 92.69 139 SER A O 1
ATOM 1132 N N . ASP A 1 140 ? -9.906 14.396 14.450 1.00 94.25 140 ASP A N 1
ATOM 1133 C CA . ASP A 1 140 ? -9.008 14.682 13.328 1.00 94.25 140 ASP A CA 1
ATOM 1134 C C . ASP A 1 140 ? -8.167 13.462 12.922 1.00 94.25 140 ASP A C 1
ATOM 1136 O O . ASP A 1 140 ? -7.981 13.200 11.730 1.00 94.25 140 ASP A O 1
ATOM 1140 N N . GLN A 1 141 ? -7.709 12.669 13.894 1.00 93.00 141 GLN A N 1
ATOM 1141 C CA . GLN A 1 141 ? -6.990 11.426 13.619 1.00 93.00 141 GLN A CA 1
ATOM 1142 C C . GLN A 1 141 ? -7.904 10.379 12.979 1.00 93.00 141 GLN A C 1
ATOM 1144 O O . GLN A 1 141 ? -7.506 9.741 12.002 1.00 93.00 141 GLN A O 1
ATOM 1149 N N . LEU A 1 142 ? -9.138 10.234 13.471 1.00 94.56 142 LEU A N 1
ATOM 1150 C CA . LEU A 1 142 ? -10.127 9.324 12.883 1.00 94.56 142 LEU A CA 1
ATOM 1151 C C . LEU A 1 142 ? -10.454 9.697 11.436 1.00 94.56 142 LEU A C 1
ATOM 1153 O O . LEU A 1 142 ? -10.489 8.824 10.568 1.00 94.56 142 LEU A O 1
ATOM 1157 N N . GLU A 1 143 ? -10.643 10.985 11.159 1.00 94.62 143 GLU A N 1
ATOM 1158 C CA . GLU A 1 143 ? -10.903 11.474 9.806 1.00 94.62 143 GLU A CA 1
ATOM 1159 C C . GLU A 1 143 ? -9.697 11.276 8.881 1.00 94.62 143 GLU A C 1
ATOM 1161 O O . GLU A 1 143 ? -9.857 10.861 7.732 1.00 94.62 143 GLU A O 1
ATOM 1166 N N . SER A 1 144 ? -8.474 11.468 9.382 1.00 94.31 144 SER A N 1
ATOM 1167 C CA . SER A 1 144 ? -7.250 11.174 8.627 1.00 94.31 144 SER A CA 1
ATOM 1168 C C . SER A 1 144 ? -7.123 9.684 8.276 1.00 94.31 144 SER A C 1
ATOM 1170 O O . SER A 1 144 ? -6.812 9.332 7.129 1.00 94.31 144 SER A O 1
ATOM 1172 N N . LEU A 1 145 ? -7.423 8.790 9.224 1.00 95.56 145 LEU A N 1
ATOM 1173 C CA . LEU A 1 145 ? -7.433 7.340 9.001 1.00 95.56 145 LEU A CA 1
ATOM 1174 C C . LEU A 1 145 ? -8.495 6.940 7.973 1.00 95.56 145 LEU A C 1
ATOM 1176 O O . LEU A 1 145 ? -8.180 6.233 7.017 1.00 95.56 145 LEU A O 1
ATOM 1180 N N . ARG A 1 146 ? -9.726 7.447 8.103 1.00 95.94 146 ARG A N 1
ATOM 1181 C CA . ARG A 1 146 ? -10.812 7.199 7.139 1.00 95.94 146 ARG A CA 1
ATOM 1182 C C . ARG A 1 146 ? -10.477 7.723 5.750 1.00 95.94 146 ARG A C 1
ATOM 1184 O O . ARG A 1 146 ? -10.660 7.006 4.771 1.00 95.94 146 ARG A O 1
ATOM 1191 N N . SER A 1 147 ? -9.938 8.936 5.656 1.00 95.94 147 SER A N 1
ATOM 1192 C CA . SER A 1 147 ? -9.481 9.530 4.397 1.00 95.94 147 SER A CA 1
ATOM 1193 C C . SER A 1 147 ? -8.429 8.650 3.719 1.00 95.94 147 SER A C 1
ATOM 1195 O O . SER A 1 147 ? -8.536 8.358 2.526 1.00 95.94 147 SER A O 1
ATOM 1197 N N . THR A 1 148 ? -7.451 8.162 4.492 1.00 96.50 148 THR A N 1
ATOM 1198 C CA . THR A 1 148 ? -6.432 7.229 3.993 1.00 96.50 148 THR A CA 1
ATOM 1199 C C . THR A 1 148 ? -7.072 5.931 3.516 1.00 96.50 148 THR A C 1
ATOM 1201 O O . THR A 1 148 ? -6.822 5.529 2.383 1.00 96.50 148 THR A O 1
ATOM 1204 N N . LEU A 1 149 ? -7.925 5.311 4.338 1.00 97.19 149 LEU A N 1
ATOM 1205 C CA . LEU A 1 149 ? -8.601 4.049 4.040 1.00 97.19 149 LEU A CA 1
ATOM 1206 C C . LEU A 1 149 ? -9.427 4.133 2.754 1.00 97.19 149 LEU A C 1
ATOM 1208 O O . LEU A 1 149 ? -9.323 3.255 1.899 1.00 97.19 149 LEU A O 1
ATOM 1212 N N . ILE A 1 150 ? -10.212 5.197 2.584 1.00 95.94 150 ILE A N 1
ATOM 1213 C CA . ILE A 1 150 ? -11.010 5.427 1.375 1.00 95.94 150 ILE A CA 1
ATOM 1214 C C . ILE A 1 150 ? -10.093 5.540 0.163 1.00 95.94 150 ILE A C 1
ATOM 1216 O O . ILE A 1 150 ? -10.315 4.850 -0.829 1.00 95.94 150 ILE A O 1
ATOM 1220 N N . LEU A 1 151 ? -9.042 6.358 0.251 1.00 96.38 151 LEU A N 1
ATOM 1221 C CA . LEU A 1 151 ? -8.107 6.569 -0.850 1.00 96.38 151 LEU A CA 1
ATOM 1222 C C . LEU A 1 151 ? -7.448 5.261 -1.306 1.00 96.38 151 LEU A C 1
ATOM 1224 O O . LEU A 1 151 ? -7.390 4.984 -2.504 1.00 96.38 151 LEU A O 1
ATOM 1228 N N . VAL A 1 152 ? -6.948 4.454 -0.370 1.00 96.44 152 VAL A N 1
ATOM 1229 C CA . VAL A 1 152 ? -6.251 3.208 -0.721 1.00 96.44 152 VAL A CA 1
ATOM 1230 C C . VAL A 1 152 ? -7.210 2.125 -1.203 1.00 96.44 152 VAL A C 1
ATOM 1232 O O . VAL A 1 152 ? -6.892 1.394 -2.139 1.00 96.44 152 VAL A O 1
ATOM 1235 N N . THR A 1 153 ? -8.418 2.072 -0.638 1.00 95.56 153 THR A N 1
ATOM 1236 C CA . THR A 1 153 ? -9.465 1.140 -1.073 1.00 95.56 153 THR A CA 1
ATOM 1237 C C . THR A 1 153 ? -9.974 1.503 -2.466 1.00 95.56 153 THR A C 1
ATOM 1239 O O . THR A 1 153 ? -10.191 0.605 -3.277 1.00 95.56 153 THR A O 1
ATOM 1242 N N . MET A 1 154 ? -10.079 2.798 -2.795 1.00 94.19 154 MET A N 1
ATOM 1243 C CA . MET A 1 154 ? -10.360 3.257 -4.162 1.00 94.19 154 MET A CA 1
ATOM 1244 C C . MET A 1 154 ? -9.302 2.743 -5.136 1.00 94.19 154 MET A C 1
ATOM 1246 O O . MET A 1 154 ? -9.649 2.200 -6.181 1.00 94.19 154 MET A O 1
ATOM 1250 N N . GLY A 1 155 ? -8.022 2.838 -4.771 1.00 93.56 155 GLY A N 1
ATOM 1251 C CA . GLY A 1 155 ? -6.945 2.296 -5.595 1.00 93.56 155 GLY A CA 1
ATOM 1252 C C . GLY A 1 155 ? -7.072 0.793 -5.831 1.00 93.56 155 GLY A C 1
ATOM 1253 O O . GLY A 1 155 ? -6.974 0.353 -6.974 1.00 93.56 155 GLY A O 1
ATOM 1254 N N . LEU A 1 156 ? -7.388 0.006 -4.798 1.00 93.19 156 LEU A N 1
ATOM 1255 C CA . LEU A 1 156 ? -7.630 -1.434 -4.950 1.00 93.19 156 LEU A CA 1
ATOM 1256 C C . LEU A 1 156 ? -8.836 -1.724 -5.860 1.00 93.19 156 LEU A C 1
ATOM 1258 O O . LEU A 1 156 ? -8.746 -2.586 -6.737 1.00 93.19 156 LEU A O 1
ATOM 1262 N N . VAL A 1 157 ? -9.940 -0.982 -5.708 1.00 91.88 157 VAL A N 1
ATOM 1263 C CA . VAL A 1 157 ? -11.133 -1.130 -6.560 1.00 91.88 157 VAL A CA 1
ATOM 1264 C C . VAL A 1 157 ? -10.848 -0.803 -8.016 1.00 91.88 157 VAL A C 1
ATOM 1266 O O . VAL A 1 157 ? -11.376 -1.480 -8.898 1.00 91.88 157 VAL A O 1
ATOM 1269 N N . THR A 1 158 ? -10.035 0.210 -8.296 1.00 90.75 158 THR A N 1
ATOM 1270 C CA . THR A 1 158 ? -9.686 0.550 -9.676 1.00 90.75 158 THR A CA 1
ATOM 1271 C C . THR A 1 158 ? -8.721 -0.483 -10.261 1.00 90.75 158 THR A C 1
ATOM 1273 O O . THR A 1 158 ? -8.973 -1.007 -11.347 1.00 90.75 158 THR A O 1
ATOM 1276 N N . GLN A 1 159 ? -7.686 -0.880 -9.510 1.00 90.31 159 GLN A N 1
ATOM 1277 C CA . GLN A 1 159 ? -6.686 -1.860 -9.955 1.00 90.31 159 GLN A CA 1
ATOM 1278 C C . GLN A 1 159 ? -7.258 -3.267 -10.168 1.00 90.31 159 GLN A C 1
ATOM 1280 O O . GLN A 1 159 ? -6.714 -4.031 -10.966 1.00 90.31 159 GLN A O 1
ATOM 1285 N N . ARG A 1 160 ? -8.382 -3.624 -9.529 1.00 83.75 160 ARG A N 1
ATOM 1286 C CA . ARG A 1 160 ? -9.011 -4.947 -9.700 1.00 83.75 160 ARG A CA 1
ATOM 1287 C C . ARG A 1 160 ? -9.422 -5.257 -11.139 1.00 83.75 160 ARG A C 1
ATOM 1289 O O . ARG A 1 160 ? -9.495 -6.425 -11.500 1.00 83.75 160 ARG A O 1
ATOM 1296 N N . LYS A 1 161 ? -9.685 -4.224 -11.952 1.00 83.06 161 LYS A N 1
ATOM 1297 C CA . LYS A 1 161 ? -10.010 -4.373 -13.380 1.00 83.06 161 LYS A CA 1
ATOM 1298 C C . LYS A 1 161 ? -8.820 -4.908 -14.181 1.00 83.06 161 LYS A C 1
ATOM 1300 O O . LYS A 1 161 ? -9.015 -5.525 -15.220 1.00 83.06 161 LYS A O 1
ATOM 1305 N N . ASN A 1 162 ? -7.608 -4.677 -13.678 1.00 77.69 162 ASN A N 1
ATOM 1306 C CA . ASN A 1 162 ? -6.354 -4.973 -14.359 1.00 77.69 162 ASN A CA 1
ATOM 1307 C C . ASN A 1 162 ? -5.592 -6.142 -13.713 1.00 77.69 162 ASN A C 1
ATOM 1309 O O . ASN A 1 162 ? -4.754 -6.766 -14.359 1.00 77.69 162 ASN A O 1
ATOM 1313 N N . HIS A 1 163 ? -5.841 -6.434 -12.430 1.00 75.00 163 HIS A N 1
ATOM 1314 C CA . HIS A 1 163 ? -5.031 -7.376 -11.667 1.00 75.00 163 HIS A CA 1
ATOM 1315 C C . HIS A 1 163 ? -5.850 -8.186 -10.649 1.00 75.00 163 HIS A C 1
ATOM 1317 O O . HIS A 1 163 ? -6.473 -7.634 -9.740 1.00 75.00 163 HIS A O 1
ATOM 1323 N N . TYR A 1 164 ? -5.793 -9.520 -10.753 1.00 81.50 164 TYR A N 1
ATOM 1324 C CA . TYR A 1 164 ? -6.554 -10.427 -9.883 1.00 81.50 164 TYR A CA 1
ATOM 1325 C C . TYR A 1 164 ? -6.190 -10.288 -8.400 1.00 81.50 164 TYR A C 1
ATOM 1327 O O . TYR A 1 164 ? -7.072 -10.336 -7.544 1.00 81.50 164 TYR A O 1
ATOM 1335 N N . LEU A 1 165 ? -4.911 -10.057 -8.078 1.00 84.06 165 LEU A N 1
ATOM 1336 C CA . LEU A 1 165 ? -4.503 -9.832 -6.690 1.00 84.06 165 LEU A CA 1
ATOM 1337 C C . LEU A 1 165 ? -5.192 -8.591 -6.114 1.00 84.06 165 LEU A C 1
ATOM 1339 O O . LEU A 1 165 ? -5.667 -8.642 -4.987 1.00 84.06 165 LEU A O 1
ATOM 1343 N N . ALA A 1 166 ? -5.315 -7.504 -6.885 1.00 87.06 166 ALA A N 1
ATOM 1344 C CA . ALA A 1 166 ? -6.027 -6.312 -6.430 1.00 87.06 166 ALA A CA 1
ATOM 1345 C C . ALA A 1 166 ? -7.513 -6.610 -6.174 1.00 87.06 166 ALA A C 1
ATOM 1347 O O . ALA A 1 166 ? -8.068 -6.115 -5.196 1.00 87.06 166 ALA A O 1
ATOM 1348 N N . ASN A 1 167 ? -8.134 -7.482 -6.980 1.00 87.62 167 ASN A N 1
ATOM 1349 C CA . ASN A 1 167 ? -9.499 -7.954 -6.735 1.00 87.62 167 ASN A CA 1
ATOM 1350 C C . ASN A 1 167 ? -9.615 -8.727 -5.417 1.00 87.62 167 ASN A C 1
ATOM 1352 O O . ASN A 1 167 ? -10.450 -8.401 -4.575 1.00 87.62 167 ASN A O 1
ATOM 1356 N N . ALA A 1 168 ? -8.747 -9.719 -5.206 1.00 88.31 168 ALA A N 1
ATOM 1357 C CA . ALA A 1 168 ? -8.745 -10.511 -3.980 1.00 88.31 168 ALA A CA 1
ATOM 1358 C C . ALA A 1 168 ? -8.508 -9.631 -2.740 1.00 88.31 168 ALA A C 1
ATOM 1360 O O . ALA A 1 168 ? -9.263 -9.702 -1.770 1.00 88.31 168 ALA A O 1
ATOM 1361 N N . LEU A 1 169 ? -7.506 -8.751 -2.797 1.00 91.00 169 LEU A N 1
ATOM 1362 C CA . LEU A 1 169 ? -7.153 -7.857 -1.697 1.00 91.00 169 LEU A CA 1
ATOM 1363 C C . LEU A 1 169 ? -8.243 -6.820 -1.419 1.00 91.00 169 LEU A C 1
ATOM 1365 O O . LEU A 1 169 ? -8.525 -6.554 -0.254 1.00 91.00 169 LEU A O 1
ATOM 1369 N N . PHE A 1 170 ? -8.910 -6.286 -2.447 1.00 92.69 170 PHE A N 1
ATOM 1370 C CA . PHE A 1 170 ? -10.072 -5.419 -2.255 1.00 92.69 170 PHE A CA 1
ATOM 1371 C C . PHE A 1 170 ? -11.152 -6.112 -1.418 1.00 92.69 170 PHE A C 1
ATOM 1373 O O . PHE A 1 170 ? -11.626 -5.535 -0.442 1.00 92.69 170 PHE A O 1
ATOM 1380 N N . HIS A 1 171 ? -11.522 -7.349 -1.759 1.00 90.94 171 HIS A N 1
ATOM 1381 C CA . HIS A 1 171 ? -12.557 -8.074 -1.019 1.00 90.94 171 HIS A CA 1
ATOM 1382 C C . HIS A 1 171 ? -12.140 -8.390 0.422 1.00 90.94 171 HIS A C 1
ATOM 1384 O O . HIS A 1 171 ? -12.980 -8.298 1.318 1.00 90.94 171 HIS A O 1
ATOM 1390 N N . VAL A 1 172 ? -10.860 -8.696 0.661 1.00 92.12 172 VAL A N 1
ATOM 1391 C CA . VAL A 1 172 ? -10.319 -8.877 2.019 1.00 92.12 172 VAL A CA 1
ATOM 1392 C C . VAL A 1 172 ? -10.450 -7.589 2.829 1.00 92.12 172 VAL A C 1
ATOM 1394 O O . VAL A 1 172 ? -11.034 -7.611 3.909 1.00 92.12 172 VAL A O 1
ATOM 1397 N N . ILE A 1 173 ? -9.964 -6.461 2.303 1.00 94.81 173 ILE A N 1
ATOM 1398 C CA . ILE A 1 173 ? -10.041 -5.166 2.993 1.00 94.81 173 ILE A CA 1
ATOM 1399 C C . ILE A 1 173 ? -11.497 -4.772 3.226 1.00 94.81 173 ILE A C 1
ATOM 1401 O O . ILE A 1 173 ? -11.881 -4.506 4.361 1.00 94.81 173 ILE A O 1
ATOM 1405 N N . ARG A 1 174 ? -12.337 -4.818 2.187 1.00 93.44 174 ARG A N 1
ATOM 1406 C CA . ARG A 1 174 ? -13.767 -4.499 2.285 1.00 93.44 174 ARG A CA 1
ATOM 1407 C C . ARG A 1 174 ? -14.467 -5.354 3.337 1.00 93.44 174 ARG A C 1
ATOM 1409 O O . ARG A 1 174 ? -15.329 -4.842 4.040 1.00 93.44 174 ARG A O 1
ATOM 1416 N N . GLY A 1 175 ? -14.129 -6.641 3.432 1.00 92.44 175 GLY A N 1
ATOM 1417 C CA . GLY A 1 175 ? -14.693 -7.559 4.422 1.00 92.44 175 GLY A CA 1
ATOM 1418 C C . GLY A 1 175 ? -14.304 -7.234 5.866 1.00 92.44 175 GLY A C 1
ATOM 1419 O O . GLY A 1 175 ? -15.055 -7.577 6.773 1.00 92.44 175 GLY A O 1
ATOM 1420 N N . ARG A 1 176 ? -13.169 -6.558 6.074 1.00 94.88 176 ARG A N 1
ATOM 1421 C CA . ARG A 1 176 ? -12.705 -6.108 7.395 1.00 94.88 176 ARG A CA 1
ATOM 1422 C C . ARG A 1 176 ? -13.193 -4.705 7.767 1.00 94.88 176 ARG A C 1
ATOM 1424 O O . ARG A 1 176 ? -13.163 -4.353 8.935 1.00 94.88 176 ARG A O 1
ATOM 1431 N N . MET A 1 177 ? -13.635 -3.892 6.807 1.00 94.75 177 MET A N 1
ATOM 1432 C CA . MET A 1 177 ? -14.129 -2.540 7.090 1.00 94.75 177 MET A CA 1
ATOM 1433 C C . MET A 1 177 ? -15.424 -2.571 7.912 1.00 94.75 177 MET A C 1
ATOM 1435 O O . MET A 1 177 ? -16.357 -3.321 7.613 1.00 94.75 177 MET A O 1
ATOM 1439 N N . ARG A 1 178 ? -15.531 -1.672 8.895 1.00 94.44 178 ARG A N 1
ATOM 1440 C CA . ARG A 1 178 ? -16.770 -1.478 9.659 1.00 94.44 178 ARG A CA 1
ATOM 1441 C C . ARG A 1 178 ? -17.895 -0.981 8.740 1.00 94.44 178 ARG A C 1
ATOM 1443 O O . ARG A 1 178 ? -17.625 -0.236 7.792 1.00 94.44 178 ARG A O 1
ATOM 1450 N N . PRO A 1 179 ? -19.174 -1.276 9.042 1.00 94.00 179 PRO A N 1
ATOM 1451 C CA . PRO A 1 179 ? -20.299 -0.857 8.199 1.00 94.00 179 PRO A CA 1
ATOM 1452 C C . PRO A 1 179 ? -20.346 0.652 7.914 1.00 94.00 179 PRO A C 1
ATOM 1454 O O . PRO A 1 179 ? -20.670 1.061 6.800 1.00 94.00 179 PRO A O 1
ATOM 1457 N N . ALA A 1 180 ? -19.974 1.477 8.899 1.00 93.19 180 ALA A N 1
ATOM 1458 C CA . ALA A 1 180 ? -19.903 2.929 8.745 1.00 93.19 180 ALA A CA 1
ATOM 1459 C C . ALA A 1 180 ? -18.831 3.358 7.728 1.00 93.19 180 ALA A C 1
ATOM 1461 O O . ALA A 1 180 ? -19.089 4.214 6.882 1.00 93.19 180 ALA A O 1
ATOM 1462 N N . ASP A 1 181 ? -17.657 2.723 7.758 1.00 94.88 181 ASP A N 1
ATOM 1463 C CA . ASP A 1 181 ? -16.564 3.041 6.839 1.00 94.88 181 ASP A CA 1
ATOM 1464 C C . ASP A 1 181 ? -16.878 2.539 5.417 1.00 94.88 181 ASP A C 1
ATOM 1466 O O . ASP A 1 181 ? -16.547 3.213 4.443 1.00 94.88 181 ASP A O 1
ATOM 1470 N N . VAL A 1 182 ? -17.601 1.417 5.269 1.00 93.88 182 VAL A N 1
ATOM 1471 C CA . VAL A 1 182 ? -18.122 0.948 3.967 1.00 93.88 182 VAL A CA 1
ATOM 1472 C C . VAL A 1 182 ? -19.140 1.932 3.385 1.00 93.88 182 VAL A C 1
ATOM 1474 O O . VAL A 1 182 ? -19.097 2.226 2.189 1.00 93.88 182 VAL A O 1
ATOM 1477 N N . ALA A 1 183 ? -20.053 2.459 4.206 1.00 92.81 183 ALA A N 1
ATOM 1478 C CA . ALA A 1 183 ? -21.038 3.449 3.767 1.00 92.81 183 ALA A CA 1
ATOM 1479 C C . ALA A 1 183 ? -20.367 4.761 3.325 1.00 92.81 183 ALA A C 1
ATOM 1481 O O . ALA A 1 183 ? -20.734 5.337 2.294 1.00 92.81 183 ALA A O 1
ATOM 1482 N N . LEU A 1 184 ? -19.342 5.194 4.063 1.00 94.06 184 LEU A N 1
ATOM 1483 C CA . LEU A 1 184 ? -18.547 6.366 3.717 1.00 94.06 184 LEU A CA 1
ATOM 1484 C C . LEU A 1 184 ? -17.760 6.141 2.421 1.00 94.06 184 LEU A C 1
ATOM 1486 O O . LEU A 1 184 ? -17.827 6.972 1.520 1.00 94.06 184 LEU A O 1
ATOM 1490 N N . PHE A 1 185 ? -17.093 4.992 2.284 1.00 94.19 185 PHE A N 1
ATOM 1491 C CA . PHE A 1 185 ? -16.385 4.598 1.065 1.00 94.19 185 PHE A CA 1
ATOM 1492 C C . PHE A 1 185 ? -17.306 4.598 -0.160 1.00 94.19 185 PHE A C 1
ATOM 1494 O O . PHE A 1 185 ? -16.965 5.175 -1.192 1.00 94.19 185 PHE A O 1
ATOM 1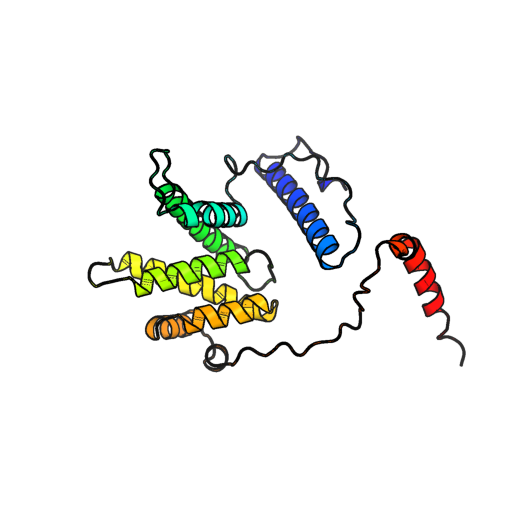501 N N . ARG A 1 186 ? -18.503 4.014 -0.031 1.00 92.44 186 ARG A N 1
ATOM 1502 C CA . ARG A 1 186 ? -19.511 3.997 -1.097 1.00 92.44 186 ARG A CA 1
ATOM 1503 C C . ARG A 1 186 ? -19.879 5.406 -1.551 1.00 92.44 186 ARG A C 1
ATOM 1505 O O . ARG A 1 186 ? -19.935 5.660 -2.751 1.00 92.44 186 ARG A O 1
ATOM 1512 N N . THR A 1 187 ? -20.128 6.294 -0.592 1.00 91.56 187 THR A N 1
ATOM 1513 C CA . THR A 1 187 ? -20.534 7.680 -0.853 1.00 91.56 187 THR A CA 1
ATOM 1514 C C . THR A 1 187 ? -19.397 8.478 -1.485 1.00 91.56 187 THR A C 1
ATOM 1516 O O . THR A 1 187 ? -19.601 9.134 -2.501 1.00 91.56 187 THR A O 1
ATOM 1519 N N . ALA A 1 188 ? -18.188 8.379 -0.931 1.00 89.94 188 ALA A N 1
ATOM 1520 C CA . ALA A 1 188 ? -17.021 9.119 -1.399 1.00 89.94 188 ALA A CA 1
ATOM 1521 C C . ALA A 1 188 ? -16.548 8.670 -2.791 1.00 89.94 188 ALA A C 1
ATOM 1523 O O . ALA A 1 188 ? -16.149 9.498 -3.604 1.00 89.94 188 ALA A O 1
ATOM 1524 N N . GLY A 1 189 ? -16.598 7.365 -3.071 1.00 82.56 189 GLY A N 1
ATOM 1525 C CA . GLY A 1 189 ? -16.167 6.796 -4.347 1.00 82.56 189 GLY A CA 1
ATOM 1526 C C . GLY A 1 189 ? -17.258 6.707 -5.415 1.00 82.56 189 GLY A C 1
ATOM 1527 O O . GLY A 1 189 ? -16.969 6.251 -6.517 1.00 82.56 189 GLY A O 1
ATOM 1528 N N . ASN A 1 190 ? -18.504 7.082 -5.093 1.00 86.94 190 ASN A N 1
ATOM 1529 C CA . ASN A 1 190 ? -19.689 6.837 -5.926 1.00 86.94 190 ASN A CA 1
ATOM 1530 C C . ASN A 1 190 ? -19.742 5.388 -6.464 1.00 86.94 190 ASN A C 1
ATOM 1532 O O . ASN A 1 190 ? -19.963 5.140 -7.650 1.00 86.94 190 ASN A O 1
ATOM 1536 N N . ILE A 1 191 ? -19.460 4.420 -5.585 1.00 86.50 191 ILE A N 1
ATOM 1537 C CA . ILE A 1 191 ? -19.315 3.008 -5.958 1.00 86.50 191 ILE A CA 1
ATOM 1538 C C . ILE A 1 191 ? -20.688 2.329 -5.994 1.00 86.50 191 ILE A C 1
ATOM 1540 O O . ILE A 1 191 ? -21.479 2.432 -5.051 1.00 86.50 191 ILE A O 1
ATOM 1544 N N . ASP A 1 192 ? -20.955 1.578 -7.064 1.00 83.31 192 ASP A N 1
ATOM 1545 C CA . ASP A 1 192 ? -22.166 0.762 -7.180 1.00 83.31 192 ASP A CA 1
ATOM 1546 C C . ASP A 1 192 ? -22.239 -0.273 -6.035 1.00 83.31 192 ASP A C 1
ATOM 1548 O O . ASP A 1 192 ? -21.266 -0.959 -5.709 1.00 83.31 192 ASP A O 1
ATOM 1552 N N . ALA A 1 193 ? -23.421 -0.426 -5.434 1.00 79.38 193 ALA A N 1
ATOM 1553 C CA . ALA A 1 193 ? -23.687 -1.457 -4.435 1.00 79.38 193 ALA A CA 1
ATOM 1554 C C . ALA A 1 193 ? -23.364 -2.869 -4.950 1.00 79.38 193 ALA A C 1
ATOM 1556 O O . ALA A 1 193 ? -22.897 -3.705 -4.176 1.00 79.38 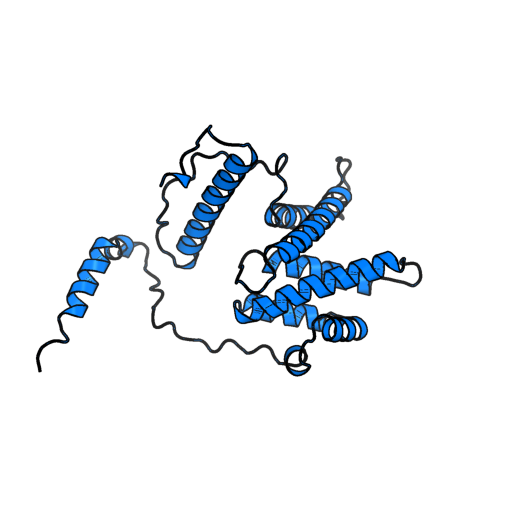193 ALA A O 1
ATOM 1557 N N . ASN A 1 194 ? -23.559 -3.126 -6.246 1.00 78.44 194 ASN A N 1
ATOM 1558 C CA . ASN A 1 194 ? -23.231 -4.410 -6.863 1.00 78.44 194 ASN A CA 1
ATOM 1559 C C . ASN A 1 194 ? -21.728 -4.693 -6.831 1.00 78.44 194 ASN A C 1
ATOM 1561 O O . ASN A 1 194 ? -21.318 -5.825 -6.609 1.00 78.44 194 ASN A O 1
ATOM 1565 N N . VAL A 1 195 ? -20.894 -3.661 -6.981 1.00 78.38 195 VAL A N 1
ATOM 1566 C CA . VAL A 1 195 ? -19.433 -3.785 -6.882 1.00 78.38 195 VAL A CA 1
ATOM 1567 C C . VAL A 1 195 ? -19.003 -4.128 -5.456 1.00 78.38 195 VAL A C 1
ATOM 1569 O O . VAL A 1 195 ? -18.093 -4.931 -5.265 1.00 78.38 195 VAL A O 1
ATOM 1572 N N . LEU A 1 196 ? -19.675 -3.554 -4.458 1.00 77.06 196 LEU A N 1
ATOM 1573 C CA . LEU A 1 196 ? -19.385 -3.800 -3.043 1.00 77.06 196 LEU A CA 1
ATOM 1574 C C . LEU A 1 196 ? -19.841 -5.185 -2.578 1.00 77.06 196 LEU A C 1
ATOM 1576 O O . LEU A 1 196 ? -19.205 -5.771 -1.705 1.00 77.06 196 LEU A O 1
ATOM 1580 N N . ASN A 1 197 ? -20.956 -5.675 -3.117 1.00 73.06 197 ASN A N 1
ATOM 1581 C CA . ASN A 1 197 ? -21.584 -6.936 -2.717 1.00 73.06 197 ASN A CA 1
ATOM 1582 C C . ASN A 1 197 ? -21.258 -8.103 -3.655 1.00 73.06 197 ASN A C 1
ATOM 1584 O O . ASN A 1 197 ? -21.636 -9.239 -3.367 1.00 73.06 197 ASN A O 1
ATOM 1588 N N . GLY A 1 198 ? -20.583 -7.829 -4.771 1.00 68.38 198 GLY A N 1
ATOM 1589 C CA . GLY A 1 198 ? -20.157 -8.840 -5.721 1.00 68.38 198 GLY A CA 1
ATOM 1590 C C . GLY A 1 198 ? -19.269 -9.871 -5.039 1.00 68.38 198 GLY A C 1
ATOM 1591 O O . GLY A 1 198 ? -18.386 -9.529 -4.249 1.00 68.38 198 GLY A O 1
ATOM 1592 N N . LYS A 1 199 ? -19.505 -11.149 -5.342 1.00 66.06 199 LYS A N 1
ATOM 1593 C CA . LYS A 1 199 ? -18.512 -12.183 -5.051 1.00 66.06 199 LYS A CA 1
ATOM 1594 C C . LYS A 1 199 ? -17.270 -11.893 -5.902 1.00 66.06 199 LYS A C 1
ATOM 1596 O O . LYS A 1 199 ? -17.430 -11.349 -6.995 1.00 66.06 199 LYS A O 1
ATOM 1601 N N . PRO A 1 200 ? -16.057 -12.237 -5.435 1.00 63.72 200 PRO A N 1
ATOM 1602 C CA . PRO A 1 200 ? -14.891 -12.177 -6.301 1.00 63.72 200 PRO A CA 1
ATOM 1603 C C . PRO A 1 200 ? -15.200 -13.006 -7.547 1.00 63.72 200 PRO A C 1
ATOM 1605 O O . PRO A 1 200 ? -15.496 -14.197 -7.419 1.00 63.72 200 PRO A O 1
ATOM 1608 N N . ASP A 1 201 ? -15.177 -12.378 -8.725 1.00 61.91 201 ASP A N 1
ATOM 1609 C CA . ASP A 1 201 ? -15.217 -13.119 -9.981 1.00 61.91 201 ASP A CA 1
ATOM 1610 C C . ASP A 1 201 ? -14.027 -14.078 -9.954 1.00 61.91 201 ASP A C 1
ATOM 1612 O O . ASP A 1 201 ? -12.863 -13.672 -10.022 1.00 61.91 201 ASP A O 1
ATOM 1616 N N . MET A 1 202 ? -14.329 -15.358 -9.735 1.00 56.38 202 MET A N 1
ATOM 1617 C CA . MET A 1 202 ? -13.344 -16.425 -9.791 1.00 56.38 202 MET A CA 1
ATOM 1618 C C . MET A 1 202 ? -12.733 -16.358 -11.181 1.00 56.38 202 MET A C 1
ATOM 1620 O O . MET A 1 202 ? -13.463 -16.435 -12.170 1.00 56.38 202 MET A O 1
ATOM 1624 N N . ALA A 1 203 ? -11.414 -16.175 -11.252 1.00 57.84 203 ALA A N 1
ATOM 1625 C CA . ALA A 1 203 ? -10.713 -16.111 -12.520 1.00 57.84 203 ALA A CA 1
ATOM 1626 C C . ALA A 1 203 ? -11.041 -17.379 -13.314 1.00 57.84 203 ALA A C 1
ATOM 1628 O O . ALA A 1 203 ? -10.596 -18.477 -12.974 1.00 57.84 203 ALA A O 1
ATOM 1629 N N . VAL A 1 204 ? -11.854 -17.232 -14.360 1.00 58.12 204 VAL A N 1
ATOM 1630 C CA . VAL A 1 204 ? -12.012 -18.283 -15.355 1.00 58.12 204 VAL A CA 1
ATOM 1631 C C . VAL A 1 204 ? -10.617 -18.491 -15.918 1.00 58.12 204 VAL A C 1
ATOM 1633 O O . VAL A 1 204 ? -9.986 -17.532 -16.360 1.00 58.12 204 VAL A O 1
ATOM 1636 N N . ALA A 1 205 ? -10.106 -19.719 -15.836 1.00 56.62 205 ALA A N 1
ATOM 1637 C CA . ALA A 1 205 ? -8.801 -20.054 -16.376 1.00 56.62 205 ALA A CA 1
ATOM 1638 C C . ALA A 1 205 ? -8.817 -19.805 -17.891 1.00 56.62 205 ALA A C 1
ATOM 1640 O O . ALA A 1 205 ? -9.215 -20.665 -18.677 1.00 56.62 205 ALA A O 1
ATOM 1641 N N . VAL A 1 206 ? -8.414 -18.605 -18.306 1.00 52.38 206 VAL A N 1
ATOM 1642 C CA . VAL A 1 206 ? -8.207 -18.287 -19.711 1.00 52.38 206 VAL A CA 1
ATOM 1643 C C . VAL A 1 206 ? -6.929 -19.008 -20.101 1.00 52.38 206 VAL A C 1
ATOM 1645 O O . VAL A 1 206 ? -5.829 -18.614 -19.713 1.00 52.38 206 VAL A O 1
ATOM 1648 N N . ARG A 1 207 ? -7.070 -20.112 -20.838 1.00 48.19 207 ARG A N 1
ATOM 1649 C CA . ARG A 1 207 ? -5.932 -20.731 -21.515 1.00 48.19 207 ARG A CA 1
ATOM 1650 C C . ARG A 1 207 ? -5.396 -19.702 -22.502 1.00 48.19 207 ARG A C 1
ATOM 1652 O O . ARG A 1 207 ? -6.039 -19.414 -23.506 1.00 48.19 207 ARG A O 1
ATOM 1659 N N . SER A 1 208 ? -4.251 -19.112 -22.176 1.00 50.94 208 SER A N 1
ATOM 1660 C CA . SER A 1 208 ? -3.542 -18.235 -23.099 1.00 50.94 208 SER A CA 1
ATOM 1661 C C . SER A 1 208 ? -3.291 -18.996 -24.403 1.00 50.94 208 SER A C 1
ATOM 1663 O O . SER A 1 208 ? -2.763 -20.107 -24.374 1.00 50.94 208 SER A O 1
ATOM 1665 N N . HIS A 1 209 ? -3.645 -18.396 -25.544 1.00 48.38 209 HIS A N 1
ATOM 1666 C CA . HIS A 1 209 ? -3.214 -18.884 -26.863 1.00 48.38 209 HIS A CA 1
ATOM 1667 C C . HIS A 1 209 ? -1.692 -18.774 -27.039 1.00 48.38 209 HIS A C 1
ATOM 1669 O O . HIS A 1 209 ? -1.140 -19.328 -27.983 1.00 48.38 209 HIS A O 1
ATOM 1675 N N . TRP A 1 210 ? -1.018 -18.072 -26.123 1.00 47.41 210 TRP A N 1
ATOM 1676 C CA . TRP A 1 210 ? 0.425 -18.090 -25.969 1.00 47.41 210 TRP A CA 1
ATOM 1677 C C . TRP A 1 210 ? 0.799 -19.118 -24.894 1.00 47.41 210 TRP A C 1
ATOM 1679 O O . TRP A 1 210 ? 0.703 -18.799 -23.700 1.00 47.41 210 TRP A O 1
ATOM 1689 N N . PRO A 1 211 ? 1.156 -20.360 -25.266 1.00 44.81 211 PRO A N 1
ATOM 1690 C CA . PRO A 1 211 ? 1.594 -21.340 -24.291 1.00 44.81 211 PRO A CA 1
ATOM 1691 C C . PRO A 1 211 ? 2.879 -20.830 -23.637 1.00 44.81 211 PRO A C 1
ATOM 1693 O O . PRO A 1 211 ? 3.890 -20.613 -24.303 1.00 44.81 211 PRO A O 1
ATOM 1696 N N . VAL A 1 212 ? 2.850 -20.648 -22.316 1.00 46.59 212 VAL A N 1
ATOM 1697 C CA . VAL A 1 212 ? 4.086 -20.568 -21.536 1.00 46.59 212 VAL A CA 1
ATOM 1698 C C . VAL A 1 212 ? 4.688 -21.967 -21.584 1.00 46.59 212 VAL A C 1
ATOM 1700 O O . VAL A 1 212 ? 4.307 -22.845 -20.810 1.00 46.59 212 VAL A O 1
ATOM 1703 N N . SER A 1 213 ? 5.562 -22.218 -22.559 1.00 45.47 213 SER A N 1
ATOM 1704 C CA . SER A 1 213 ? 6.318 -23.464 -22.598 1.00 45.47 213 SER A CA 1
ATOM 1705 C C . SER A 1 213 ? 7.216 -23.504 -21.370 1.00 45.47 213 SER A C 1
ATOM 1707 O O . SER A 1 213 ? 8.140 -22.707 -21.233 1.00 45.47 213 SER A O 1
ATOM 1709 N N . ILE A 1 214 ? 6.942 -24.438 -20.464 1.00 50.06 214 ILE A N 1
ATOM 1710 C CA . ILE A 1 214 ? 7.857 -24.772 -19.375 1.00 50.06 214 ILE A CA 1
ATOM 1711 C C . ILE A 1 214 ? 9.001 -25.560 -20.017 1.00 50.06 214 ILE A C 1
ATOM 1713 O O . ILE A 1 214 ? 8.927 -26.777 -20.177 1.00 50.06 214 ILE A O 1
ATOM 1717 N N . VAL A 1 215 ? 10.024 -24.842 -20.471 1.00 49.25 215 VAL A N 1
ATOM 1718 C CA . VAL A 1 215 ? 11.175 -25.422 -21.164 1.00 49.25 215 VAL A CA 1
ATOM 1719 C C . VAL A 1 215 ? 12.157 -25.958 -20.125 1.00 49.25 215 VAL A C 1
ATOM 1721 O O . VAL A 1 215 ? 12.585 -25.240 -19.217 1.00 49.25 215 VAL A O 1
ATOM 1724 N N . LYS A 1 216 ? 12.527 -27.237 -20.239 1.00 51.59 216 LYS A N 1
ATOM 1725 C CA . LYS A 1 216 ? 13.603 -27.811 -19.419 1.00 51.59 216 LYS A CA 1
ATOM 1726 C C . LYS A 1 216 ? 14.919 -27.121 -19.784 1.00 51.59 216 LYS A C 1
ATOM 1728 O O . LYS A 1 216 ? 15.147 -26.779 -20.938 1.00 51.59 216 LYS A O 1
ATOM 1733 N N . LYS A 1 217 ? 15.807 -26.932 -18.803 1.00 52.19 217 LYS A N 1
ATOM 1734 C CA . LYS A 1 217 ? 17.067 -26.164 -18.927 1.00 52.19 217 LYS A CA 1
ATOM 1735 C C . LYS A 1 217 ? 17.930 -26.540 -20.153 1.00 52.19 217 LYS A C 1
ATOM 1737 O O . LYS A 1 217 ? 18.680 -25.700 -20.637 1.00 52.19 217 LYS A O 1
ATOM 1742 N N . GLU A 1 218 ? 17.790 -27.766 -20.649 1.00 56.47 218 GLU A N 1
ATOM 1743 C CA . GLU A 1 218 ? 18.484 -28.357 -21.804 1.00 56.47 218 GLU A CA 1
ATOM 1744 C C . GLU A 1 218 ? 18.020 -27.822 -23.179 1.00 56.47 218 GLU A C 1
ATOM 1746 O O . GLU A 1 218 ? 18.746 -27.945 -24.157 1.00 56.47 218 GLU A O 1
ATOM 1751 N N . GLU A 1 219 ? 16.848 -27.185 -23.282 1.00 54.78 219 GLU A N 1
ATOM 1752 C CA . GLU A 1 219 ? 16.244 -26.749 -24.559 1.00 54.78 219 GLU A CA 1
ATOM 1753 C C . GLU A 1 219 ? 16.402 -25.240 -24.855 1.00 54.78 219 GLU A C 1
ATOM 1755 O O . GLU A 1 219 ? 15.880 -24.735 -25.852 1.00 54.78 219 GLU A O 1
ATOM 1760 N N . LYS A 1 220 ? 17.159 -24.510 -24.022 1.00 53.41 220 LYS A N 1
ATOM 1761 C CA . LYS A 1 220 ? 17.341 -23.045 -24.105 1.00 53.41 220 LYS A CA 1
ATOM 1762 C C . LYS A 1 220 ? 17.838 -22.537 -25.465 1.00 53.41 220 LYS A C 1
ATOM 1764 O O . LYS A 1 220 ? 17.441 -21.455 -25.889 1.00 53.41 220 LYS A O 1
ATOM 1769 N N . GLU A 1 221 ? 18.676 -23.299 -26.162 1.00 55.38 221 GLU A N 1
ATOM 1770 C CA . GLU A 1 221 ? 19.265 -22.881 -27.445 1.00 55.38 221 GLU A CA 1
ATOM 1771 C C . GLU A 1 221 ? 18.243 -22.850 -28.594 1.00 55.38 221 GLU A C 1
ATOM 1773 O O . GLU A 1 221 ? 18.372 -22.061 -29.533 1.00 55.38 221 GLU A O 1
ATOM 1778 N N . LYS A 1 222 ? 17.168 -23.645 -28.503 1.00 51.69 222 LYS A N 1
ATOM 1779 C CA . LYS A 1 222 ? 16.106 -23.680 -29.521 1.00 51.69 222 LYS A CA 1
ATOM 1780 C C . LYS A 1 222 ? 15.208 -22.440 -29.489 1.00 51.69 222 LYS A C 1
ATOM 1782 O O . LYS A 1 222 ? 14.591 -22.124 -30.498 1.00 51.69 222 LYS A O 1
ATOM 1787 N N . GLN A 1 223 ? 15.164 -21.721 -28.364 1.00 51.78 223 GLN A N 1
ATOM 1788 C CA . GLN A 1 223 ? 14.356 -20.508 -28.184 1.00 51.78 223 GLN A CA 1
ATOM 1789 C C . GLN A 1 223 ? 15.159 -19.201 -28.282 1.00 51.78 223 GLN A C 1
ATOM 1791 O O . GLN A 1 223 ? 14.674 -18.138 -27.897 1.00 51.78 223 GLN A O 1
ATOM 1796 N N . VAL A 1 224 ? 16.378 -19.234 -28.829 1.00 59.53 224 VAL A N 1
ATOM 1797 C CA . VAL A 1 224 ? 17.062 -18.000 -29.243 1.00 59.53 224 VAL A CA 1
ATOM 1798 C C . VAL A 1 224 ? 16.196 -17.314 -30.300 1.00 59.53 224 VAL A C 1
ATOM 1800 O O . VAL A 1 224 ? 15.765 -17.961 -31.250 1.00 59.53 224 VAL A O 1
ATOM 1803 N N . LEU A 1 225 ? 15.945 -16.008 -30.139 1.00 46.75 225 LEU A N 1
ATOM 1804 C CA . LEU A 1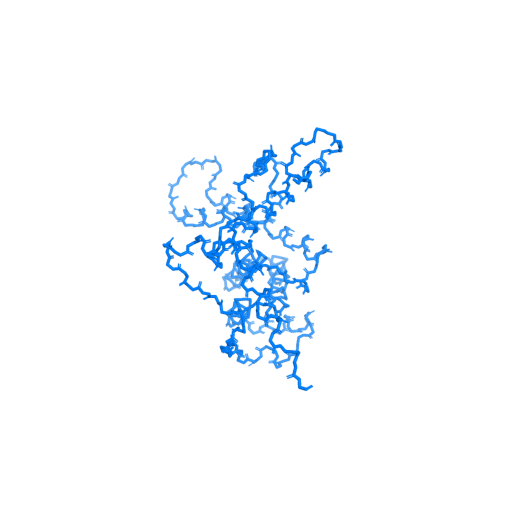 225 ? 15.010 -15.224 -30.961 1.00 46.75 225 LEU A CA 1
ATOM 1805 C C . LEU A 1 225 ? 15.192 -15.463 -32.471 1.00 46.75 225 LEU A C 1
ATOM 1807 O O . LEU A 1 225 ? 14.216 -15.557 -33.204 1.00 46.75 225 LEU A O 1
ATOM 1811 N N . LYS A 1 226 ? 16.443 -15.636 -32.912 1.00 53.91 226 LYS A N 1
ATOM 1812 C CA . LYS A 1 226 ? 16.804 -15.987 -34.290 1.00 53.91 226 LYS A CA 1
ATOM 1813 C C . LYS A 1 226 ? 16.158 -17.302 -34.762 1.00 53.91 226 LYS A C 1
ATOM 1815 O O . LYS A 1 226 ? 15.524 -17.322 -35.806 1.00 53.91 226 LYS A O 1
ATOM 1820 N N . ASN A 1 227 ? 16.243 -18.358 -33.956 1.00 55.25 227 ASN A N 1
ATOM 1821 C CA . ASN A 1 227 ? 15.699 -19.683 -34.268 1.00 55.25 227 ASN A CA 1
ATOM 1822 C C . ASN A 1 227 ? 14.163 -19.706 -34.194 1.00 55.25 227 ASN A C 1
ATOM 1824 O O . ASN A 1 227 ? 13.512 -20.399 -34.973 1.00 55.25 227 ASN A O 1
ATOM 1828 N N . LEU A 1 228 ? 13.573 -18.918 -33.285 1.00 59.12 228 LEU A N 1
ATOM 1829 C CA . LEU A 1 228 ? 12.120 -18.732 -33.218 1.00 59.12 228 LEU A CA 1
ATOM 1830 C C . LEU A 1 228 ? 11.600 -18.009 -34.464 1.00 59.12 228 LEU A C 1
ATOM 1832 O O . LEU A 1 228 ? 10.634 -18.473 -35.064 1.00 59.12 228 LEU A O 1
ATOM 1836 N N . VAL A 1 229 ? 12.254 -16.922 -34.885 1.00 59.84 229 VAL A N 1
ATOM 1837 C CA . VAL A 1 229 ? 11.904 -16.191 -36.115 1.00 59.84 229 VAL A CA 1
ATOM 1838 C C . VAL A 1 229 ? 11.969 -17.111 -37.335 1.00 59.84 229 VAL A C 1
ATOM 1840 O O . VAL A 1 229 ? 11.017 -17.124 -38.110 1.00 59.84 229 VAL A O 1
ATOM 1843 N N . ASP A 1 230 ? 13.005 -17.946 -37.451 1.00 59.09 230 ASP A N 1
ATOM 1844 C CA . ASP A 1 230 ? 13.110 -18.930 -38.536 1.00 59.09 230 ASP A CA 1
ATOM 1845 C C . ASP A 1 230 ? 11.977 -19.976 -38.469 1.00 59.09 230 ASP A C 1
ATOM 1847 O O . ASP A 1 230 ? 11.342 -20.280 -39.478 1.00 59.09 230 ASP A O 1
ATOM 1851 N N . SER A 1 231 ? 11.628 -20.472 -37.274 1.00 58.59 231 SER A N 1
ATOM 1852 C CA . SER A 1 231 ? 10.533 -21.444 -37.107 1.00 58.59 231 SER A CA 1
ATOM 1853 C C . SER A 1 231 ? 9.146 -20.881 -37.456 1.00 58.59 231 SER A C 1
ATOM 1855 O O . SER A 1 231 ? 8.320 -21.579 -38.044 1.00 58.59 231 SER A O 1
ATOM 1857 N N . TYR A 1 232 ? 8.895 -19.604 -37.155 1.00 57.22 232 TYR A N 1
ATOM 1858 C CA . TYR A 1 232 ? 7.631 -18.938 -37.478 1.00 57.22 232 TYR A CA 1
ATOM 1859 C C . TYR A 1 232 ? 7.573 -18.439 -38.929 1.00 57.22 232 TYR A C 1
ATOM 1861 O O . TYR A 1 232 ? 6.482 -18.361 -39.501 1.00 57.22 232 TYR A O 1
ATOM 1869 N N . ALA A 1 233 ? 8.721 -18.168 -39.557 1.00 56.72 233 ALA A N 1
ATOM 1870 C CA . ALA A 1 233 ? 8.804 -17.888 -40.990 1.00 56.72 233 ALA A CA 1
ATOM 1871 C C . ALA A 1 233 ? 8.351 -19.096 -41.832 1.00 56.72 233 ALA A C 1
ATOM 1873 O O . ALA A 1 233 ? 7.716 -18.921 -42.867 1.00 56.72 233 ALA A O 1
ATOM 1874 N N . HIS A 1 234 ? 8.592 -20.324 -41.362 1.00 56.19 234 HIS A N 1
ATOM 1875 C CA . HIS A 1 234 ? 8.096 -21.533 -42.027 1.00 56.19 234 HIS A CA 1
ATOM 1876 C C . HIS A 1 234 ? 6.589 -21.766 -41.835 1.00 56.19 234 HIS A C 1
ATOM 1878 O O . HIS A 1 234 ? 5.928 -22.242 -42.753 1.00 56.19 234 HIS A O 1
ATOM 1884 N N . LEU A 1 235 ? 6.014 -21.362 -40.696 1.00 55.81 235 LEU A N 1
ATOM 1885 C CA . LEU A 1 235 ? 4.569 -21.467 -40.434 1.00 55.81 235 LEU A CA 1
ATOM 1886 C C . LEU A 1 235 ? 3.719 -20.470 -41.240 1.00 55.81 235 LEU A C 1
ATOM 1888 O O . LEU A 1 235 ? 2.513 -20.659 -41.376 1.00 55.81 235 LEU A O 1
ATOM 1892 N N . SER A 1 236 ? 4.324 -19.408 -41.775 1.00 47.47 236 SER A N 1
ATOM 1893 C CA . SER A 1 236 ? 3.619 -18.360 -42.526 1.00 47.47 236 SER A CA 1
ATOM 1894 C C . SER A 1 236 ? 3.568 -18.597 -44.043 1.00 47.47 236 SER A C 1
ATOM 1896 O O . SER A 1 236 ? 2.923 -17.821 -44.746 1.00 47.47 236 SER A O 1
ATOM 1898 N N . ILE A 1 237 ? 4.174 -19.679 -44.554 1.00 51.09 237 ILE A N 1
ATOM 1899 C CA . ILE A 1 237 ? 4.223 -19.986 -45.998 1.00 51.09 237 ILE A CA 1
ATOM 1900 C C . ILE A 1 237 ? 3.191 -21.055 -46.424 1.00 51.09 237 ILE A C 1
ATOM 1902 O O . ILE A 1 237 ? 2.901 -21.179 -47.609 1.00 51.09 237 ILE A O 1
ATOM 1906 N N . GLU A 1 238 ? 2.536 -21.768 -45.500 1.00 48.28 238 GLU A N 1
ATOM 1907 C CA . GLU A 1 238 ? 1.587 -22.842 -45.868 1.00 48.28 238 GLU A CA 1
ATOM 1908 C C . GLU A 1 238 ? 0.129 -22.396 -46.109 1.00 48.28 238 GLU A C 1
ATOM 1910 O O . GLU A 1 238 ? -0.694 -23.207 -46.523 1.00 48.28 238 GLU A O 1
ATOM 1915 N N . ASN A 1 239 ? -0.205 -21.107 -45.963 1.00 43.91 239 ASN A N 1
ATOM 1916 C CA . ASN A 1 239 ? -1.555 -20.583 -46.247 1.00 43.91 239 ASN A CA 1
ATOM 1917 C C . ASN A 1 239 ? -1.631 -19.794 -47.563 1.00 43.91 239 ASN A C 1
ATOM 1919 O O . ASN A 1 239 ? -2.170 -18.689 -47.617 1.00 43.91 239 ASN A O 1
ATOM 1923 N N . GLY A 1 240 ? -1.094 -20.368 -48.636 1.00 44.47 240 GLY A N 1
ATOM 1924 C CA . GLY A 1 240 ? -1.160 -19.769 -49.964 1.00 44.47 240 GLY A CA 1
ATOM 1925 C C . GLY A 1 240 ? -1.010 -20.795 -51.073 1.00 44.47 240 GLY A C 1
ATOM 1926 O O . GLY A 1 240 ? -0.006 -20.765 -51.769 1.00 44.47 240 GLY A O 1
ATOM 1927 N N . ASN A 1 241 ? -1.977 -21.707 -51.211 1.00 36.41 241 ASN A N 1
ATOM 1928 C CA . ASN A 1 241 ? -2.341 -22.326 -52.490 1.00 36.41 241 ASN A CA 1
ATOM 1929 C C . ASN A 1 241 ? -3.685 -23.060 -52.355 1.00 36.41 241 ASN A C 1
ATOM 1931 O O . ASN A 1 241 ? -3.750 -24.208 -51.916 1.00 36.41 241 ASN A O 1
ATOM 1935 N N . SER A 1 242 ? -4.744 -22.364 -52.758 1.00 34.97 242 SER A N 1
ATOM 1936 C CA . SER A 1 242 ? -6.003 -22.933 -53.245 1.00 34.97 242 SER A CA 1
ATOM 1937 C C . SER A 1 242 ? -6.205 -22.452 -54.670 1.00 34.97 242 SER A C 1
ATOM 1939 O O . SER A 1 242 ? -6.038 -21.223 -54.850 1.00 34.97 242 SER A O 1
#

pLDDT: mean 79.71, std 15.24, range [34.97, 97.19]

InterPro domains:
  IPR053187 Notoamide biosynthesis regulator [PTHR47256] (60-239)

Organism: Curvularia kusanoi (NCBI:txid90978)

Foldseek 3Di:
DVLLEQDPDDDPVVNVVSLVVQQVVQVVQVVVCVVLVHDRPDPDGRPRPDPDCVVCVLDLVSLVVLLVVLVVCQPPDDPDPPHSVVSNVVSLVSNLVSLVVCCVPPNQQDADPPLLSSLLVLLVVLLVCLVPDDPPPDPVVVVVSLVSNLSSLLNLLNNVVPDVVSLVSNLVSLVSHDPVSNVVSCVVNVDDPCSSPPDRPDPPPDPPPPDSPPDDPVCNVCVDVVNVVVVVVVVVPPPDDD